Protein AF-0000000080281114 (afdb_homodimer)

Radius of gyration: 19.5 Å; Cα contacts (8 Å, |Δi|>4): 444; chains: 2; bounding box: 48×58×41 Å

Secondary structure (DSSP, 8-state):
-HHHHHHHHHHHHHHHHHHHHHHHHHHHHHHHHHHHHHHHHHTT-SSHHHHHHHHHHIIIIIHHHHHHTSSHHHHHHHHHHHHHHHIIIIIGGG-SSSTT-SHHHHHHHHHHHHHHS---SSSHHIIIIIHHHHHHHHHH-/-HHHHHHHHHHHHHHHHHHHHHHHHHHHHHHHHHHHHHHHHHTT-SSHHHHHHHHHHIIIIIHHHHHHTSSHHHHHHHHHHHHHHHIIIIIGGG-SSSTT-SHHHHHHHHHHHHHHTT--SSSHHIIIIIHHHHHHHHHH-

Structure (mmCIF, N/CA/C/O backbone):
data_AF-0000000080281114-model_v1
#
loop_
_entity.id
_entity.type
_entity.pdbx_description
1 polymer 'DoxX family protein'
#
loop_
_atom_site.group_PDB
_atom_site.id
_atom_site.type_symbol
_atom_site.label_atom_id
_atom_site.label_alt_id
_atom_site.label_comp_id
_atom_site.label_asym_id
_atom_site.label_entity_id
_atom_site.label_seq_id
_atom_site.pdbx_PDB_ins_code
_atom_site.Cartn_x
_atom_site.Cartn_y
_atom_site.Cartn_z
_atom_site.occupancy
_atom_site.B_iso_or_equiv
_atom_site.auth_seq_id
_atom_site.auth_comp_id
_atom_site.auth_asym_id
_atom_site.auth_atom_id
_atom_site.pdbx_PDB_model_num
ATOM 1 N N . MET A 1 1 ? -7.969 12.242 20.734 1 44.5 1 MET A N 1
ATOM 2 C CA . MET A 1 1 ? -8.062 10.797 20.562 1 44.5 1 MET A CA 1
ATOM 3 C C . MET A 1 1 ? -7.953 10.406 19.094 1 44.5 1 MET A C 1
ATOM 5 O O . MET A 1 1 ? -7.16 9.539 18.734 1 44.5 1 MET A O 1
ATOM 9 N N . PHE A 1 2 ? -8.688 11.102 18.203 1 64.38 2 PHE A N 1
ATOM 10 C CA . PHE A 1 2 ? -8.734 10.859 16.766 1 64.38 2 PHE A CA 1
ATOM 11 C C . PHE A 1 2 ? -7.406 11.219 16.109 1 64.38 2 PHE A C 1
ATOM 13 O O . PHE A 1 2 ? -6.93 10.508 15.227 1 64.38 2 PHE A O 1
ATOM 20 N N . ALA A 1 3 ? -6.762 11.984 16.906 1 70.25 3 ALA A N 1
ATOM 21 C CA . ALA A 1 3 ? -5.496 12.438 16.344 1 70.25 3 ALA A CA 1
ATOM 22 C C . ALA A 1 3 ? -4.402 11.398 16.531 1 70.25 3 ALA A C 1
ATOM 24 O O . ALA A 1 3 ? -3.596 11.156 15.633 1 70.25 3 ALA A O 1
ATOM 25 N N . ARG A 1 4 ? -4.492 10.781 17.656 1 87.75 4 ARG A N 1
ATOM 26 C CA . ARG A 1 4 ? -3.502 9.75 17.953 1 87.75 4 ARG A CA 1
ATOM 27 C C . ARG A 1 4 ? -3.648 8.555 17.016 1 87.75 4 ARG A C 1
ATOM 29 O O . ARG A 1 4 ? -2.65 7.973 16.594 1 87.75 4 ARG A O 1
ATOM 36 N N . PHE A 1 5 ? -4.785 8.281 16.641 1 93.62 5 PHE A N 1
ATOM 37 C CA . PHE A 1 5 ? -4.992 7.125 15.773 1 93.62 5 PHE A CA 1
ATOM 38 C C . PHE A 1 5 ? -4.488 7.406 14.359 1 93.62 5 PHE A C 1
ATOM 40 O O . PHE A 1 5 ? -3.992 6.504 13.68 1 93.62 5 PHE A O 1
ATOM 47 N N . LYS A 1 6 ? -4.613 8.664 13.969 1 96.62 6 LYS A N 1
ATOM 48 C CA . LYS A 1 6 ? -4.113 9.047 12.648 1 96.62 6 LYS A CA 1
ATOM 49 C C . LYS A 1 6 ? -2.611 8.789 12.539 1 96.62 6 LYS A C 1
ATOM 51 O O . LYS A 1 6 ? -2.145 8.227 11.539 1 96.62 6 LYS A O 1
ATOM 56 N N . ASP A 1 7 ? -1.93 9.133 13.555 1 97.69 7 ASP A N 1
ATOM 57 C CA . ASP A 1 7 ? -0.48 8.969 13.531 1 97.69 7 ASP A CA 1
ATOM 58 C C . ASP A 1 7 ? -0.091 7.496 13.664 1 97.69 7 ASP A C 1
ATOM 60 O O . ASP A 1 7 ? 0.888 7.051 13.062 1 97.69 7 ASP A O 1
ATOM 64 N N . VAL A 1 8 ? -0.81 6.805 14.453 1 98.56 8 VAL A N 1
ATOM 65 C CA . VAL A 1 8 ? -0.544 5.379 14.617 1 98.56 8 VAL A CA 1
ATOM 66 C C . VAL A 1 8 ? -0.804 4.652 13.297 1 98.56 8 VAL A C 1
ATOM 68 O O . VAL A 1 8 ? -0.035 3.771 12.906 1 98.56 8 VAL A O 1
ATOM 71 N N . ALA A 1 9 ? -1.856 5.016 12.609 1 98.81 9 ALA A N 1
ATOM 72 C CA . ALA A 1 9 ? -2.17 4.406 11.32 1 98.81 9 ALA A CA 1
ATOM 73 C C . ALA A 1 9 ? -1.066 4.68 10.305 1 98.81 9 ALA A C 1
ATOM 75 O O . ALA A 1 9 ? -0.697 3.793 9.523 1 98.81 9 ALA A O 1
ATOM 76 N N . LEU A 1 10 ? -0.569 5.887 10.312 1 98.81 10 LEU A N 1
ATOM 77 C CA . LEU A 1 10 ? 0.534 6.223 9.414 1 98.81 10 LEU A CA 1
ATOM 78 C C . LEU A 1 10 ? 1.772 5.398 9.75 1 98.81 10 LEU A C 1
ATOM 80 O O . LEU A 1 10 ? 2.473 4.93 8.852 1 98.81 10 LEU A O 1
ATOM 84 N N . LEU A 1 11 ? 2.035 5.211 11.023 1 98.88 11 LEU A N 1
ATOM 85 C CA . LEU A 1 11 ? 3.172 4.395 11.438 1 98.88 11 LEU A CA 1
ATOM 86 C C . LEU A 1 11 ? 2.994 2.949 10.992 1 98.88 11 LEU A C 1
ATOM 88 O O . LEU A 1 11 ? 3.93 2.338 10.469 1 98.88 11 LEU A O 1
ATOM 92 N N . LEU A 1 12 ? 1.816 2.432 11.195 1 98.94 12 LEU A N 1
ATOM 93 C CA . LEU A 1 12 ? 1.546 1.066 10.758 1 98.94 12 LEU A CA 1
ATOM 94 C C . LEU A 1 12 ? 1.721 0.932 9.25 1 98.94 12 LEU A C 1
ATOM 96 O O . LEU A 1 12 ? 2.244 -0.076 8.766 1 98.94 12 LEU A O 1
ATOM 100 N N . GLY A 1 13 ? 1.257 1.923 8.523 1 98.94 13 GLY A N 1
ATOM 101 C CA . GLY A 1 13 ? 1.477 1.942 7.082 1 98.94 13 GLY A CA 1
ATOM 102 C C . GLY A 1 13 ? 2.943 1.896 6.703 1 98.94 13 GLY A C 1
ATOM 103 O O . GLY A 1 13 ? 3.346 1.103 5.848 1 98.94 13 GLY A O 1
ATOM 104 N N . ARG A 1 14 ? 3.717 2.736 7.352 1 99 14 ARG A N 1
ATOM 105 C CA . ARG A 1 14 ? 5.145 2.777 7.059 1 99 14 ARG A CA 1
ATOM 106 C C . ARG A 1 14 ? 5.816 1.452 7.406 1 99 14 ARG A C 1
ATOM 108 O O . ARG A 1 14 ? 6.676 0.972 6.664 1 99 14 ARG A O 1
ATOM 115 N N . ILE A 1 15 ? 5.41 0.859 8.492 1 98.94 15 ILE A N 1
ATOM 116 C CA . ILE A 1 15 ? 5.984 -0.424 8.883 1 98.94 15 ILE A CA 1
ATOM 117 C C . ILE A 1 15 ? 5.617 -1.49 7.855 1 98.94 15 ILE A C 1
ATOM 119 O O . ILE A 1 15 ? 6.48 -2.246 7.402 1 98.94 15 ILE A O 1
ATOM 123 N N . GLY A 1 16 ? 4.367 -1.589 7.496 1 98.94 16 GLY A N 1
ATOM 124 C CA . GLY A 1 16 ? 3.945 -2.592 6.531 1 98.94 16 GLY A CA 1
ATOM 125 C C . GLY A 1 16 ? 4.645 -2.463 5.191 1 98.94 16 GLY A C 1
ATOM 126 O O . GLY A 1 16 ? 5.184 -3.441 4.668 1 98.94 16 GLY A O 1
ATOM 127 N N . VAL A 1 17 ? 4.648 -1.254 4.605 1 98.94 17 VAL A N 1
ATOM 128 C CA . VAL A 1 17 ? 5.324 -1.005 3.336 1 98.94 17 VAL A CA 1
ATOM 129 C C . VAL A 1 17 ? 6.82 -1.269 3.486 1 98.94 17 VAL A C 1
ATOM 131 O O . VAL A 1 17 ? 7.43 -1.926 2.639 1 98.94 17 VAL A O 1
ATOM 134 N N . GLY A 1 18 ? 7.395 -0.782 4.574 1 99 18 GLY A N 1
ATOM 135 C CA . GLY A 1 18 ? 8.82 -0.932 4.809 1 99 18 GLY A CA 1
ATOM 136 C C . GLY A 1 18 ? 9.258 -2.379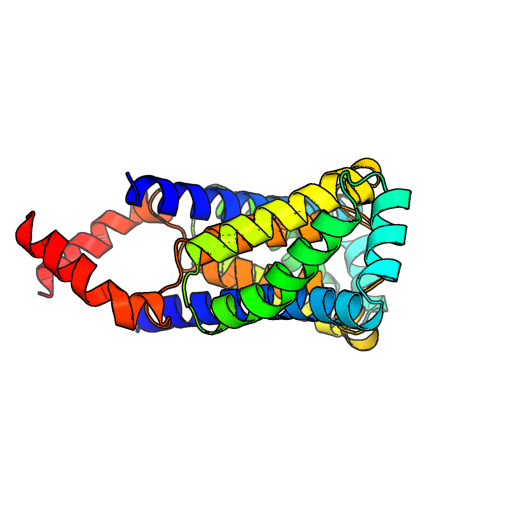 4.941 1 99 18 GLY A C 1
ATOM 137 O O . GLY A 1 18 ? 10.289 -2.775 4.398 1 99 18 GLY A O 1
ATOM 138 N N . VAL A 1 19 ? 8.516 -3.145 5.637 1 98.94 19 VAL A N 1
ATOM 139 C CA . VAL A 1 19 ? 8.875 -4.539 5.875 1 98.94 19 VAL A CA 1
ATOM 140 C C . VAL A 1 19 ? 8.875 -5.305 4.555 1 98.94 19 VAL A C 1
ATOM 142 O O . VAL A 1 19 ? 9.719 -6.18 4.34 1 98.94 19 VAL A O 1
ATOM 145 N N . VAL A 1 20 ? 7.938 -5.016 3.678 1 98.94 20 VAL A N 1
ATOM 146 C CA . VAL A 1 20 ? 7.879 -5.715 2.398 1 98.94 20 VAL A CA 1
ATOM 147 C C . VAL A 1 20 ? 9.094 -5.348 1.552 1 98.94 20 VAL A C 1
ATOM 149 O O . VAL A 1 20 ? 9.758 -6.227 0.994 1 98.94 20 VAL A O 1
ATOM 152 N N . PHE A 1 21 ? 9.406 -4.02 1.456 1 99 21 PHE A N 1
ATOM 153 C CA . PHE A 1 21 ? 10.609 -3.625 0.728 1 99 21 PHE A CA 1
ATOM 154 C C . PHE A 1 21 ? 11.852 -4.254 1.35 1 99 21 PHE A C 1
ATOM 156 O O . PHE A 1 21 ? 12.742 -4.707 0.635 1 99 21 PHE A O 1
ATOM 163 N N . LEU A 1 22 ? 11.898 -4.254 2.686 1 98.94 22 LEU A N 1
ATOM 164 C CA . LEU A 1 22 ? 13.055 -4.82 3.379 1 98.94 22 LEU A CA 1
ATOM 165 C C . LEU A 1 22 ? 13.227 -6.297 3.037 1 98.94 22 LEU A C 1
ATOM 167 O O . LEU A 1 22 ? 14.344 -6.758 2.789 1 98.94 22 LEU A O 1
ATOM 171 N N . ALA A 1 23 ? 12.172 -7.062 3.078 1 98.94 23 ALA A N 1
ATOM 172 C CA . ALA A 1 23 ? 12.219 -8.484 2.73 1 98.94 23 ALA A CA 1
ATOM 173 C C . ALA A 1 23 ? 12.773 -8.68 1.323 1 98.94 23 ALA A C 1
ATOM 175 O O . ALA A 1 23 ? 13.625 -9.555 1.102 1 98.94 23 ALA A O 1
ATOM 176 N N . HIS A 1 24 ? 12.328 -7.902 0.351 1 98.81 24 HIS A N 1
ATOM 177 C CA . HIS A 1 24 ? 12.82 -8.008 -1.021 1 98.81 24 HIS A CA 1
ATOM 178 C C . HIS A 1 24 ? 14.289 -7.625 -1.112 1 98.81 24 HIS A C 1
ATOM 180 O O . HIS A 1 24 ? 15.055 -8.258 -1.844 1 98.81 24 HIS A O 1
ATOM 186 N N . GLY A 1 25 ? 14.602 -6.543 -0.401 1 98.88 25 GLY A N 1
ATOM 187 C CA . GLY A 1 25 ? 16 -6.145 -0.359 1 98.88 25 GLY A CA 1
ATOM 188 C C .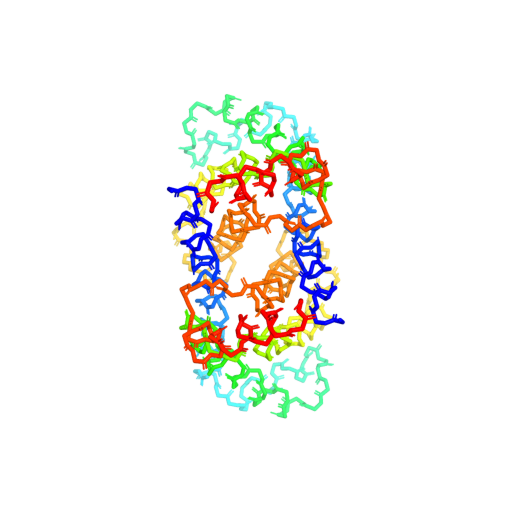 GLY A 1 25 ? 16.906 -7.219 0.202 1 98.88 25 GLY A C 1
ATOM 189 O O . GLY A 1 25 ? 18 -7.449 -0.323 1 98.88 25 GLY A O 1
ATOM 190 N N . LEU A 1 26 ? 16.484 -7.805 1.291 1 98.81 26 LEU A N 1
ATOM 191 C CA . LEU A 1 26 ? 17.297 -8.852 1.913 1 98.81 26 LEU A CA 1
ATOM 192 C C . LEU A 1 26 ? 17.422 -10.062 0.986 1 98.81 26 LEU A C 1
ATOM 194 O O . LEU A 1 26 ? 18.469 -10.711 0.958 1 98.81 26 LEU A O 1
ATOM 198 N N . GLN A 1 27 ? 16.391 -10.43 0.283 1 98.56 27 GLN A N 1
ATOM 199 C CA . GLN A 1 27 ? 16.484 -11.492 -0.718 1 98.56 27 GLN A CA 1
ATOM 200 C C . GLN A 1 27 ? 17.516 -11.156 -1.787 1 98.56 27 GLN A C 1
ATOM 202 O O . GLN A 1 27 ? 18.297 -12.016 -2.199 1 98.56 27 GLN A O 1
ATOM 207 N N . LYS A 1 28 ? 17.5 -9.883 -2.221 1 98.81 28 LYS A N 1
ATOM 208 C CA . LYS A 1 28 ? 18.484 -9.461 -3.219 1 98.81 28 LYS A CA 1
ATOM 209 C C . LYS A 1 28 ? 19.906 -9.461 -2.639 1 98.81 28 LYS A C 1
ATOM 211 O O . LYS A 1 28 ? 20.859 -9.82 -3.328 1 98.81 28 LYS A O 1
ATOM 216 N N . TRP A 1 29 ? 19.938 -9.039 -1.431 1 98.69 29 TRP A N 1
ATOM 217 C CA . TRP A 1 29 ? 21.219 -9.055 -0.739 1 98.69 29 TRP A CA 1
ATOM 218 C C . TRP A 1 29 ? 21.781 -10.477 -0.661 1 98.69 29 TRP A C 1
ATOM 220 O O . TRP A 1 29 ? 22.953 -10.703 -0.918 1 98.69 29 TRP A O 1
ATOM 230 N N . ASP A 1 30 ? 20.969 -11.414 -0.322 1 98.62 30 ASP A N 1
ATOM 231 C CA . ASP A 1 30 ? 21.359 -12.812 -0.228 1 98.62 30 ASP A CA 1
ATOM 232 C C . ASP A 1 30 ? 21.812 -13.344 -1.584 1 98.62 30 ASP A C 1
ATOM 234 O O . ASP A 1 30 ? 22.75 -14.156 -1.66 1 98.62 30 ASP A O 1
ATOM 238 N N . ASN A 1 31 ? 21.172 -12.906 -2.639 1 98.38 31 ASN A N 1
ATOM 239 C CA . ASN A 1 31 ? 21.531 -13.305 -3.992 1 98.38 31 ASN A CA 1
ATOM 240 C C . ASN A 1 31 ? 22.828 -12.641 -4.441 1 98.38 31 ASN A C 1
ATOM 242 O O . ASN A 1 31 ? 23.438 -13.055 -5.43 1 98.38 31 ASN A O 1
ATOM 246 N N . GLY A 1 32 ? 23.172 -11.523 -3.809 1 98.81 32 GLY A N 1
ATOM 247 C CA . GLY A 1 32 ? 24.328 -10.742 -4.191 1 98.81 32 GLY A CA 1
ATOM 248 C C . GLY A 1 32 ? 24.062 -9.773 -5.332 1 98.81 32 GLY A C 1
ATOM 249 O O . GLY A 1 32 ? 23.062 -9.922 -6.047 1 98.81 32 GLY A O 1
ATOM 250 N N . ILE A 1 33 ? 24.969 -8.852 -5.453 1 98.75 33 ILE A N 1
ATOM 251 C CA . ILE A 1 33 ? 24.844 -7.844 -6.504 1 98.75 33 ILE A CA 1
ATOM 252 C C . ILE A 1 33 ? 24.875 -8.523 -7.871 1 98.75 33 ILE A C 1
ATOM 254 O O . ILE A 1 33 ? 24.062 -8.219 -8.75 1 98.75 33 ILE A O 1
ATOM 258 N N . ASP A 1 34 ? 25.734 -9.492 -8.023 1 98.75 34 ASP A N 1
ATOM 259 C CA . ASP A 1 34 ? 25.875 -10.164 -9.312 1 98.75 34 ASP A CA 1
ATOM 260 C C . ASP A 1 34 ? 24.625 -10.969 -9.656 1 98.75 34 ASP A C 1
ATOM 262 O O . ASP A 1 34 ? 24.156 -10.93 -10.797 1 98.75 34 ASP A O 1
ATOM 266 N N . GLY A 1 35 ? 24.172 -11.766 -8.734 1 98.81 35 GLY A N 1
ATOM 267 C CA . GLY A 1 35 ? 22.953 -12.523 -8.969 1 98.81 35 GLY A CA 1
ATOM 268 C C . GLY A 1 35 ? 21.766 -11.641 -9.266 1 98.81 35 GLY A C 1
ATOM 269 O O . GLY A 1 35 ? 20.969 -11.938 -10.164 1 98.81 35 GLY A O 1
ATOM 270 N N . THR A 1 36 ? 21.641 -10.57 -8.516 1 98.81 36 THR A N 1
ATOM 271 C CA . THR A 1 36 ? 20.547 -9.625 -8.742 1 98.81 36 THR A CA 1
ATOM 272 C C . THR A 1 36 ? 20.703 -8.953 -10.109 1 98.81 36 THR A C 1
ATOM 274 O O . THR A 1 36 ? 19.719 -8.812 -10.844 1 98.81 36 THR A O 1
ATOM 277 N N . ALA A 1 37 ? 21.906 -8.586 -10.445 1 98.88 37 ALA A N 1
ATOM 278 C CA . ALA A 1 37 ? 22.172 -7.934 -11.727 1 98.88 37 ALA A CA 1
ATOM 279 C C . ALA A 1 37 ? 21.859 -8.875 -12.891 1 98.88 37 ALA A C 1
ATOM 281 O O . ALA A 1 37 ? 21.344 -8.438 -13.922 1 98.88 37 ALA A O 1
ATOM 282 N N . LYS A 1 38 ? 22.188 -10.062 -12.766 1 98.81 38 LYS A N 1
ATOM 283 C CA . LYS A 1 38 ? 21.891 -11.047 -13.805 1 98.81 38 LYS A CA 1
ATOM 284 C C . LYS A 1 38 ? 20.375 -11.164 -14.023 1 98.81 38 LYS A C 1
ATOM 286 O O . LYS A 1 38 ? 19.922 -11.195 -15.172 1 98.81 38 LYS A O 1
ATOM 291 N N . PHE A 1 39 ? 19.656 -11.281 -12.977 1 98.5 39 PHE A N 1
ATOM 292 C CA . PHE A 1 39 ? 18.203 -11.328 -13.086 1 98.5 39 PHE A CA 1
ATOM 293 C C . PHE A 1 39 ? 17.672 -10.07 -13.758 1 98.5 39 PHE A C 1
ATOM 295 O O . PHE A 1 39 ? 16.812 -10.148 -14.633 1 98.5 39 PHE A O 1
ATOM 302 N N . PHE A 1 40 ? 18.203 -8.852 -13.328 1 98.81 40 PHE A N 1
ATOM 303 C CA . PHE A 1 40 ? 17.766 -7.582 -13.898 1 98.81 40 PHE A CA 1
ATOM 304 C C . PHE A 1 40 ? 18.078 -7.52 -15.391 1 98.81 40 PHE A C 1
ATOM 306 O O . PHE A 1 40 ? 17.281 -7.027 -16.188 1 98.81 40 PHE A O 1
ATOM 313 N N . GLU A 1 41 ? 19.203 -8 -15.719 1 98.69 41 GLU A N 1
ATOM 314 C CA . GLU A 1 41 ? 19.562 -8.07 -17.125 1 98.69 41 GLU A CA 1
ATOM 315 C C . GLU A 1 41 ? 18.578 -8.953 -17.906 1 98.69 41 GLU A C 1
ATOM 317 O O . GLU A 1 41 ? 18.125 -8.578 -18.984 1 98.69 41 GLU A O 1
ATOM 322 N N . GLN A 1 42 ? 18.234 -10.07 -17.391 1 98.62 42 GLN A N 1
ATOM 323 C CA . GLN A 1 42 ? 17.344 -11.039 -18.047 1 98.62 42 GLN A CA 1
ATOM 324 C C . GLN A 1 42 ? 15.938 -10.477 -18.203 1 98.62 42 GLN A C 1
ATOM 326 O O . GLN A 1 42 ? 15.227 -10.828 -19.141 1 98.62 42 GLN A O 1
ATOM 331 N N . THR A 1 43 ? 15.594 -9.617 -17.328 1 97.88 43 THR A N 1
ATOM 332 C CA . THR A 1 43 ? 14.242 -9.078 -17.375 1 97.88 43 THR A CA 1
ATOM 333 C C . THR A 1 43 ? 14.219 -7.734 -18.094 1 97.88 43 THR A C 1
ATOM 335 O O . THR A 1 43 ? 13.18 -7.074 -18.141 1 97.88 43 THR A O 1
ATOM 338 N N . GLY A 1 44 ? 15.391 -7.191 -18.422 1 98 44 GLY A N 1
ATOM 339 C CA . GLY A 1 44 ? 15.422 -6.039 -19.312 1 98 44 GLY A CA 1
ATOM 340 C C . GLY A 1 44 ? 15.641 -4.727 -18.578 1 98 44 GLY A C 1
ATOM 341 O O . GLY A 1 44 ? 15.422 -3.652 -19.141 1 98 44 GLY A O 1
ATOM 342 N N . ILE A 1 45 ? 16.047 -4.785 -17.375 1 98.38 45 ILE A N 1
ATOM 343 C CA . ILE A 1 45 ? 16.375 -3.564 -16.641 1 98.38 45 ILE A CA 1
ATOM 344 C C . ILE A 1 45 ? 17.703 -3.002 -17.125 1 98.38 45 ILE A C 1
ATOM 346 O O . ILE A 1 45 ? 18.719 -3.703 -17.125 1 98.38 45 ILE A O 1
ATOM 350 N N . PRO A 1 46 ? 17.703 -1.798 -17.5 1 98.38 46 PRO A N 1
ATOM 351 C CA . PRO A 1 46 ? 18.969 -1.224 -17.969 1 98.38 46 PRO A CA 1
ATOM 352 C C . PRO A 1 46 ? 19.969 -1.003 -16.828 1 98.38 46 PRO A C 1
ATOM 354 O O . PRO A 1 46 ? 19.578 -0.884 -15.672 1 98.38 46 PRO A O 1
ATOM 357 N N . LEU A 1 47 ? 21.203 -0.992 -17.219 1 98.56 47 LEU A N 1
ATOM 358 C CA . LEU A 1 47 ? 22.281 -0.792 -16.234 1 98.56 47 LEU A CA 1
ATOM 359 C C . LEU A 1 47 ? 22.094 -1.719 -15.039 1 98.56 47 LEU A C 1
ATOM 361 O O . LEU A 1 47 ? 22.016 -1.259 -13.898 1 98.56 47 LEU A O 1
ATOM 365 N N . PRO A 1 48 ? 22.172 -2.986 -15.359 1 98.69 48 PRO A N 1
ATOM 366 C CA . PRO A 1 48 ? 21.672 -3.943 -14.359 1 98.69 48 PRO A CA 1
ATOM 367 C C . PRO A 1 48 ? 22.5 -3.918 -13.07 1 98.69 48 PRO A C 1
ATOM 369 O O . PRO A 1 48 ? 21.938 -4.07 -11.984 1 98.69 48 PRO A O 1
ATOM 372 N N . THR A 1 49 ? 23.75 -3.727 -13.125 1 98.88 49 THR A N 1
ATOM 373 C CA . THR A 1 49 ? 24.562 -3.705 -11.914 1 98.88 49 THR A CA 1
ATOM 374 C C . THR A 1 49 ? 24.25 -2.471 -11.07 1 98.88 49 THR A C 1
ATOM 376 O O . THR A 1 49 ? 24.094 -2.568 -9.859 1 98.88 49 THR A O 1
ATOM 379 N N . LEU A 1 50 ? 24.141 -1.366 -11.695 1 98.88 50 LEU A N 1
ATOM 380 C CA . LEU A 1 50 ? 23.797 -0.138 -10.992 1 98.88 50 LEU A CA 1
ATOM 381 C C . LEU A 1 50 ? 22.391 -0.227 -10.398 1 98.88 50 LEU A C 1
ATOM 383 O O . LEU A 1 50 ? 22.156 0.22 -9.281 1 98.88 50 LEU A O 1
ATOM 387 N N . ALA A 1 51 ? 21.547 -0.792 -11.203 1 98.88 51 ALA A N 1
ATOM 388 C CA . ALA A 1 51 ? 20.188 -0.959 -10.734 1 98.88 51 ALA A CA 1
ATOM 389 C C . ALA A 1 51 ? 20.125 -1.873 -9.508 1 98.88 51 ALA A C 1
ATOM 391 O O . ALA A 1 51 ? 19.359 -1.63 -8.578 1 98.88 51 ALA A O 1
ATOM 392 N N . ALA A 1 52 ? 20.906 -2.916 -9.547 1 98.94 52 ALA A N 1
ATOM 393 C CA . ALA A 1 52 ? 20.953 -3.848 -8.43 1 98.94 52 ALA A CA 1
ATOM 394 C C . ALA A 1 52 ? 21.438 -3.156 -7.16 1 98.94 52 ALA A C 1
ATOM 396 O O . ALA A 1 52 ? 20.859 -3.311 -6.09 1 98.94 52 ALA A O 1
ATOM 397 N N . ILE A 1 53 ? 22.484 -2.385 -7.301 1 98.94 53 ILE A N 1
ATOM 398 C CA . ILE A 1 53 ? 23.047 -1.664 -6.164 1 98.94 53 ILE A CA 1
ATOM 399 C C . ILE A 1 53 ? 22.031 -0.676 -5.617 1 98.94 53 ILE A C 1
ATOM 401 O O . ILE A 1 53 ? 21.797 -0.607 -4.406 1 98.94 53 ILE A O 1
ATOM 405 N N . PHE A 1 54 ? 21.422 -0.011 -6.496 1 98.94 54 PHE A N 1
ATOM 406 C CA . PHE A 1 54 ? 20.422 0.977 -6.121 1 98.94 54 PHE A CA 1
ATOM 407 C C . PHE A 1 54 ? 19.25 0.313 -5.406 1 98.94 54 PHE A C 1
ATOM 409 O O . PHE A 1 54 ? 18.828 0.765 -4.34 1 98.94 54 PHE A O 1
ATOM 416 N N . ALA A 1 55 ? 18.719 -0.742 -6.031 1 98.94 55 ALA A N 1
ATOM 417 C CA . ALA A 1 55 ? 17.547 -1.418 -5.465 1 98.94 55 ALA A CA 1
ATOM 418 C C . ALA A 1 55 ? 17.859 -1.979 -4.082 1 98.94 55 ALA A C 1
ATOM 420 O O . ALA A 1 55 ? 17.078 -1.815 -3.146 1 98.94 55 ALA A O 1
ATOM 421 N N . ILE A 1 56 ? 19 -2.609 -3.965 1 98.94 56 ILE A N 1
ATOM 422 C CA . ILE A 1 56 ? 19.391 -3.197 -2.688 1 98.94 56 ILE A CA 1
ATOM 423 C C . ILE A 1 56 ? 19.516 -2.102 -1.632 1 98.94 56 ILE A C 1
ATOM 425 O O . ILE A 1 56 ? 19 -2.24 -0.518 1 98.94 56 ILE A O 1
ATOM 429 N N . ALA A 1 57 ? 20.125 -0.981 -1.986 1 98.94 57 ALA A N 1
ATOM 430 C CA . ALA A 1 57 ? 20.297 0.132 -1.058 1 98.94 57 ALA A CA 1
ATOM 431 C C . ALA A 1 57 ? 18.938 0.713 -0.639 1 98.94 57 ALA A C 1
ATOM 433 O O . ALA A 1 57 ? 18.688 0.911 0.551 1 98.94 57 ALA A O 1
ATOM 434 N N . VAL A 1 58 ? 18.109 0.967 -1.573 1 99 58 VAL A N 1
ATOM 435 C CA . VAL A 1 58 ? 16.812 1.572 -1.29 1 99 58 VAL A CA 1
ATOM 436 C C . VAL A 1 58 ? 15.969 0.609 -0.463 1 99 58 VAL A C 1
ATOM 438 O O . VAL A 1 58 ? 15.312 1.02 0.496 1 99 58 VAL A O 1
ATOM 441 N N . GLU A 1 59 ? 16.016 -0.644 -0.836 1 99 59 GLU A N 1
ATOM 442 C CA . GLU A 1 59 ? 15.109 -1.608 -0.222 1 99 59 GLU A CA 1
ATOM 443 C C . GLU A 1 59 ? 15.586 -2 1.175 1 99 59 GLU A C 1
ATOM 445 O O . GLU A 1 59 ? 14.781 -2.416 2.014 1 99 59 GLU A O 1
ATOM 450 N N . ILE A 1 60 ? 16.844 -1.865 1.412 1 98.94 60 ILE A N 1
ATOM 451 C CA . ILE A 1 60 ? 17.312 -2.207 2.754 1 98.94 60 ILE A CA 1
ATOM 452 C C . ILE A 1 60 ? 17.453 -0.937 3.588 1 98.94 60 ILE A C 1
ATOM 454 O O . ILE A 1 60 ? 16.703 -0.718 4.535 1 98.94 60 ILE A O 1
ATOM 458 N N . VAL A 1 61 ? 18.312 0.003 3.182 1 98.94 61 VAL A N 1
ATOM 459 C CA . VAL A 1 61 ? 18.562 1.225 3.939 1 98.94 61 VAL A CA 1
ATOM 460 C C . VAL A 1 61 ? 17.312 2.115 3.912 1 98.94 61 VAL A C 1
ATOM 462 O O . VAL A 1 61 ? 16.875 2.617 4.953 1 98.94 61 VAL A O 1
ATOM 465 N N . GLY A 1 62 ? 16.781 2.254 2.738 1 98.94 62 GLY A N 1
ATOM 466 C CA . GLY A 1 62 ? 15.57 3.055 2.617 1 98.94 62 GLY A CA 1
ATOM 467 C C . GLY A 1 62 ? 14.414 2.529 3.453 1 98.94 62 GLY A C 1
ATOM 468 O O . GLY A 1 62 ? 13.695 3.305 4.09 1 98.94 62 GLY A O 1
ATOM 469 N N . ALA A 1 63 ? 14.273 1.203 3.416 1 99 63 ALA A N 1
ATOM 470 C CA . ALA A 1 63 ? 13.172 0.608 4.176 1 99 63 ALA A CA 1
ATOM 471 C C . ALA A 1 63 ? 13.352 0.858 5.672 1 99 63 ALA A C 1
ATOM 473 O O . ALA A 1 63 ? 12.383 1.184 6.371 1 99 63 ALA A O 1
ATOM 474 N N . ILE A 1 64 ? 14.5 0.779 6.203 1 98.94 64 ILE A N 1
ATOM 475 C CA . ILE A 1 64 ? 14.781 1.026 7.613 1 98.94 64 ILE A CA 1
ATOM 476 C C . ILE A 1 64 ? 14.516 2.494 7.941 1 98.94 64 ILE A C 1
ATOM 478 O O . ILE A 1 64 ? 13.836 2.805 8.93 1 98.94 64 ILE A O 1
ATOM 482 N N . LEU A 1 65 ? 15 3.379 7.125 1 98.94 65 LEU A N 1
ATOM 483 C CA . LEU A 1 65 ? 14.766 4.805 7.305 1 98.94 65 LEU A CA 1
ATOM 484 C C . LEU A 1 65 ? 13.273 5.121 7.246 1 98.94 65 LEU A C 1
ATOM 486 O O . LEU A 1 65 ? 12.773 5.941 8.016 1 98.94 65 LEU A O 1
ATOM 490 N N . PHE A 1 66 ? 12.625 4.453 6.34 1 98.94 66 PHE A N 1
ATOM 491 C CA . PHE A 1 66 ? 11.195 4.672 6.133 1 98.94 66 PHE A CA 1
ATOM 492 C C . PHE A 1 66 ? 10.398 4.25 7.363 1 98.94 66 PHE A C 1
ATOM 494 O O . PHE A 1 66 ? 9.477 4.953 7.781 1 98.94 66 PHE A O 1
ATOM 501 N N . ILE A 1 67 ? 10.742 3.127 7.98 1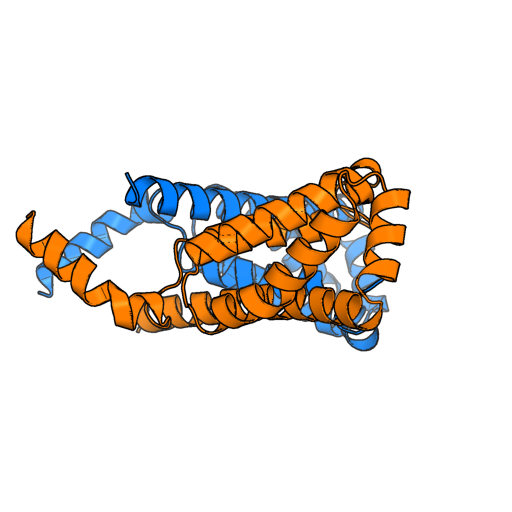 98.94 67 ILE A N 1
ATOM 502 C CA . ILE A 1 67 ? 10.047 2.59 9.148 1 98.94 67 ILE A CA 1
ATOM 503 C C . ILE A 1 67 ? 10.25 3.521 10.344 1 98.94 67 ILE A C 1
ATOM 505 O O . ILE A 1 67 ? 9.289 3.848 11.047 1 98.94 67 ILE A O 1
ATOM 509 N N . VAL A 1 68 ? 11.438 4.051 10.516 1 98.81 68 VAL A N 1
ATOM 510 C CA . VAL A 1 68 ? 11.68 4.918 11.664 1 98.81 68 VAL A CA 1
ATOM 511 C C . VAL A 1 68 ? 11.211 6.336 11.352 1 98.81 68 VAL A C 1
ATOM 513 O O . VAL A 1 68 ? 11.125 7.18 12.242 1 98.81 68 VAL A O 1
ATOM 516 N N . GLY A 1 69 ? 10.914 6.582 10.141 1 98.75 69 GLY A N 1
ATOM 517 C CA . GLY A 1 69 ? 10.367 7.859 9.727 1 98.75 69 GLY A CA 1
ATOM 518 C C . GLY A 1 69 ? 11.422 8.93 9.523 1 98.75 69 GLY A C 1
ATOM 519 O O . GLY A 1 69 ? 11.234 10.086 9.914 1 98.75 69 GLY A O 1
ATOM 520 N N . PHE A 1 70 ? 12.516 8.57 8.891 1 98.69 70 PHE A N 1
ATOM 521 C CA . PHE A 1 70 ? 13.609 9.5 8.617 1 98.69 70 PHE A CA 1
ATOM 522 C C . PHE A 1 70 ? 13.836 9.625 7.113 1 98.69 70 PHE A C 1
ATOM 524 O O . PHE A 1 70 ? 13.984 8.625 6.414 1 98.69 70 PHE A O 1
ATOM 531 N N . LEU A 1 71 ? 13.836 10.961 6.547 1 98.5 71 LEU A N 1
ATOM 532 C CA . LEU A 1 71 ? 14.008 11.25 5.125 1 98.5 71 LEU A CA 1
ATOM 533 C C . LEU A 1 71 ? 12.938 10.539 4.297 1 98.5 71 LEU A C 1
ATOM 535 O O . LEU A 1 71 ? 13.234 10.008 3.221 1 98.5 71 LEU A O 1
ATOM 539 N N . THR A 1 72 ? 11.797 10.516 4.773 1 98.62 72 THR A N 1
ATOM 540 C CA . THR A 1 72 ? 10.758 9.641 4.234 1 98.62 72 THR A CA 1
ATOM 541 C C . THR A 1 72 ? 10.359 10.086 2.83 1 98.62 72 THR A C 1
ATOM 543 O O . THR A 1 72 ? 10.039 9.258 1.977 1 98.62 72 THR A O 1
ATOM 546 N N . PRO A 1 73 ? 10.328 11.398 2.48 1 98.44 73 PRO A N 1
ATOM 547 C CA . PRO A 1 73 ? 9.984 11.75 1.103 1 98.44 73 PRO A CA 1
ATOM 548 C C . PRO A 1 73 ? 10.977 11.203 0.084 1 98.44 73 PRO A C 1
ATOM 550 O O . PRO A 1 73 ? 10.578 10.727 -0.981 1 98.44 73 PRO A O 1
ATOM 553 N N . LEU A 1 74 ? 12.203 11.289 0.463 1 98.81 74 LEU A N 1
ATOM 554 C CA . LEU A 1 74 ? 13.242 10.797 -0.427 1 98.81 74 LEU A CA 1
ATOM 555 C C . LEU A 1 74 ? 13.148 9.281 -0.59 1 98.81 74 LEU A C 1
ATOM 557 O O . LEU A 1 74 ? 13.242 8.766 -1.705 1 98.81 74 LEU A O 1
ATOM 561 N N . VAL A 1 75 ? 12.961 8.625 0.502 1 98.94 75 VAL A N 1
ATOM 562 C CA . VAL A 1 75 ? 12.828 7.172 0.46 1 98.94 75 VAL A CA 1
ATOM 563 C C . VAL A 1 75 ? 11.594 6.789 -0.352 1 98.94 75 VAL A C 1
ATOM 565 O O . VAL A 1 75 ? 11.633 5.852 -1.154 1 98.94 75 VAL A O 1
ATOM 568 N N . GLY A 1 76 ? 10.492 7.508 -0.127 1 98.94 76 GLY A N 1
ATOM 569 C CA . GLY A 1 76 ? 9.289 7.258 -0.912 1 98.94 76 GLY A CA 1
ATOM 570 C C . GLY A 1 76 ? 9.531 7.34 -2.408 1 98.94 76 GLY A C 1
ATOM 571 O O . GLY A 1 76 ? 9.031 6.508 -3.168 1 98.94 76 GLY A O 1
ATOM 572 N N . LEU A 1 77 ? 10.281 8.305 -2.838 1 98.94 77 LEU A N 1
ATOM 573 C CA . LEU A 1 77 ? 10.625 8.43 -4.25 1 98.94 77 LEU A CA 1
ATOM 574 C C . LEU A 1 77 ? 11.477 7.246 -4.711 1 98.94 77 LEU A C 1
ATOM 576 O O . LEU A 1 77 ? 11.297 6.742 -5.82 1 98.94 77 LEU A O 1
ATOM 580 N N . GLY A 1 78 ? 12.391 6.824 -3.877 1 98.94 78 GLY A N 1
ATOM 581 C CA . GLY A 1 78 ? 13.156 5.629 -4.18 1 98.94 78 GLY A CA 1
ATOM 582 C C . GLY A 1 78 ? 12.289 4.398 -4.367 1 98.94 78 GLY A C 1
ATOM 583 O O . GLY A 1 78 ? 12.523 3.602 -5.281 1 98.94 78 GLY A O 1
ATOM 584 N N . PHE A 1 79 ? 11.312 4.227 -3.479 1 99 79 PHE A N 1
ATOM 585 C CA . PHE A 1 79 ? 10.375 3.115 -3.584 1 99 79 PHE A CA 1
ATOM 586 C C . PHE A 1 79 ? 9.633 3.154 -4.914 1 99 79 PHE A C 1
ATOM 588 O O . PHE A 1 79 ? 9.391 2.113 -5.531 1 99 79 PHE A O 1
ATOM 595 N N . VAL A 1 80 ? 9.281 4.352 -5.371 1 98.94 80 VAL A N 1
ATOM 596 C CA . VAL A 1 80 ? 8.602 4.492 -6.656 1 98.94 80 VAL A CA 1
ATOM 597 C C . VAL A 1 80 ? 9.516 4.027 -7.781 1 98.94 80 VAL A C 1
ATOM 599 O O . VAL A 1 80 ? 9.102 3.264 -8.656 1 98.94 80 VAL A O 1
ATOM 602 N N . VAL A 1 81 ? 10.719 4.449 -7.766 1 98.94 81 VAL A N 1
ATOM 603 C CA . VAL A 1 81 ? 11.656 4.117 -8.836 1 98.94 81 VAL A CA 1
ATOM 604 C C . VAL A 1 81 ? 11.836 2.604 -8.914 1 98.94 81 VAL A C 1
ATOM 606 O O . VAL A 1 81 ? 11.742 2.016 -9.992 1 98.94 81 VAL A O 1
ATOM 609 N N . VAL A 1 82 ? 12.07 2 -7.777 1 98.88 82 VAL A N 1
ATOM 610 C CA . VAL A 1 82 ? 12.281 0.557 -7.75 1 98.88 82 VAL A CA 1
ATOM 611 C C . VAL A 1 82 ? 11.016 -0.163 -8.203 1 98.88 82 VAL A C 1
ATOM 613 O O . VAL A 1 82 ? 11.078 -1.113 -8.992 1 98.88 82 VAL A O 1
ATOM 616 N N . SER A 1 83 ? 9.906 0.277 -7.785 1 98.94 83 SER A N 1
ATOM 617 C CA . SER A 1 83 ? 8.641 -0.369 -8.117 1 98.94 83 SER A CA 1
ATOM 618 C C . SER A 1 83 ? 8.312 -0.198 -9.594 1 98.94 83 SER A C 1
ATOM 620 O O . SER A 1 83 ? 7.801 -1.123 -10.234 1 98.94 83 SER A O 1
ATOM 622 N N . VAL A 1 84 ? 8.539 0.985 -10.141 1 98.81 84 VAL A 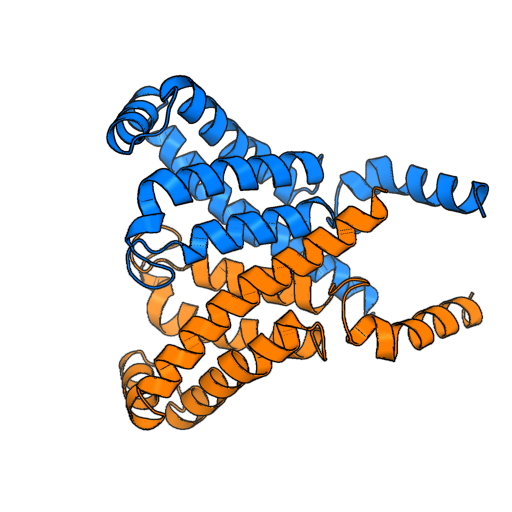N 1
ATOM 623 C CA . VAL A 1 84 ? 8.281 1.235 -11.555 1 98.81 84 VAL A CA 1
ATOM 624 C C . VAL A 1 84 ? 9.211 0.367 -12.406 1 98.81 84 VAL A C 1
ATOM 626 O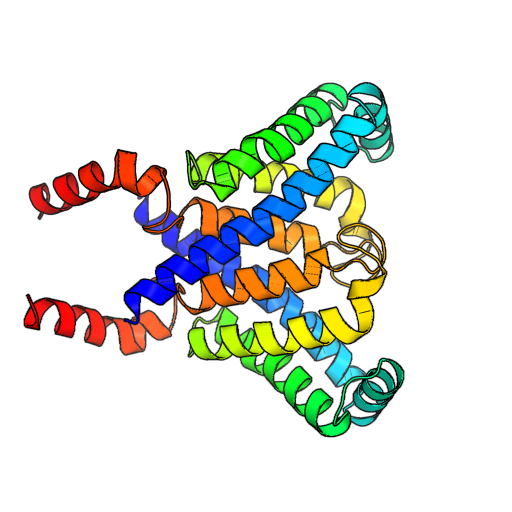 O . VAL A 1 84 ? 8.789 -0.17 -13.43 1 98.81 84 VAL A O 1
ATOM 629 N N . GLY A 1 85 ? 10.453 0.244 -12.016 1 98.69 85 GLY A N 1
ATOM 630 C CA . GLY A 1 85 ? 11.336 -0.689 -12.695 1 98.69 85 GLY A CA 1
ATOM 631 C C . GLY A 1 85 ? 10.797 -2.105 -12.734 1 98.69 85 GLY A C 1
ATOM 632 O O . GLY A 1 85 ? 10.797 -2.744 -13.789 1 98.69 85 GLY A O 1
ATOM 633 N N . ALA A 1 86 ? 10.359 -2.586 -11.617 1 98.44 86 ALA A N 1
ATOM 634 C CA . ALA A 1 86 ? 9.797 -3.932 -11.547 1 98.44 86 ALA A CA 1
ATOM 635 C C . ALA A 1 86 ? 8.523 -4.039 -12.383 1 98.44 86 ALA A C 1
ATOM 637 O O . ALA A 1 86 ? 8.305 -5.043 -13.062 1 98.44 86 ALA A O 1
ATOM 638 N N . LEU A 1 87 ? 7.691 -2.986 -12.281 1 98.75 87 LEU A N 1
ATOM 639 C CA . LEU A 1 87 ? 6.453 -2.953 -13.055 1 98.75 87 LEU A CA 1
ATOM 640 C C . LEU A 1 87 ? 6.734 -3.113 -14.539 1 98.75 87 LEU A C 1
ATOM 642 O O . LEU A 1 87 ? 6.141 -3.973 -15.203 1 98.75 87 LEU A O 1
ATOM 646 N N . LEU A 1 88 ? 7.652 -2.387 -15.047 1 98.5 88 LEU A N 1
ATOM 647 C CA . LEU A 1 88 ? 7.891 -2.316 -16.484 1 98.5 88 LEU A CA 1
ATOM 648 C C . LEU A 1 88 ? 8.656 -3.543 -16.969 1 98.5 88 LEU A C 1
ATOM 650 O O . LEU A 1 88 ? 8.484 -3.977 -18.109 1 98.5 88 LEU A O 1
ATOM 654 N N . SER A 1 89 ? 9.391 -4.145 -16.141 1 98.31 89 SER A N 1
ATOM 655 C CA . SER A 1 89 ? 10.289 -5.195 -16.594 1 98.31 89 SER A CA 1
ATOM 656 C C . SER A 1 89 ? 9.719 -6.582 -16.312 1 98.31 89 SER A C 1
ATOM 658 O O . SER A 1 89 ? 10.031 -7.543 -17.016 1 98.31 89 SER A O 1
ATOM 660 N N . VAL A 1 90 ? 8.898 -6.668 -15.281 1 97.44 90 VAL A N 1
ATOM 661 C CA . VAL A 1 90 ? 8.555 -8.008 -14.82 1 97.44 90 VAL A CA 1
ATOM 662 C C . VAL A 1 90 ? 7.035 -8.172 -14.828 1 97.44 90 VAL A C 1
ATOM 664 O O . VAL A 1 90 ? 6.523 -9.25 -15.148 1 97.44 90 VAL A O 1
ATOM 667 N N . HIS A 1 91 ? 6.266 -7.137 -14.547 1 98 91 HIS A N 1
ATOM 668 C CA . HIS A 1 91 ? 4.902 -7.406 -14.102 1 98 91 HIS A CA 1
ATOM 669 C C . HIS A 1 91 ? 3.877 -6.898 -15.102 1 98 91 HIS A C 1
ATOM 671 O O . HIS A 1 91 ? 2.746 -7.387 -15.148 1 98 91 HIS A O 1
ATOM 677 N N . LEU A 1 92 ? 4.219 -6.016 -15.93 1 97.75 92 LEU A N 1
ATOM 678 C CA . LEU A 1 92 ? 3.254 -5.266 -16.734 1 97.75 92 LEU A CA 1
ATOM 679 C C . LEU A 1 92 ? 2.461 -6.199 -17.641 1 97.75 92 LEU A C 1
ATOM 681 O O . LEU A 1 92 ? 1.235 -6.094 -17.734 1 97.75 92 LEU A O 1
ATOM 685 N N . ASP A 1 93 ? 3.088 -7.18 -18.203 1 97.56 93 ASP A N 1
ATOM 686 C CA . ASP A 1 93 ? 2.459 -8.047 -19.203 1 97.56 93 ASP A CA 1
ATOM 687 C C . ASP A 1 93 ? 1.516 -9.047 -18.531 1 97.56 93 ASP A C 1
ATOM 689 O O . ASP A 1 93 ? 0.72 -9.703 -19.203 1 97.56 93 ASP A O 1
ATOM 693 N N . ASN A 1 94 ? 1.588 -9.133 -17.25 1 97.56 94 ASN A N 1
ATOM 694 C CA . ASN A 1 94 ? 0.807 -10.141 -16.531 1 97.56 94 ASN A CA 1
ATOM 695 C C . ASN A 1 94 ? -0.533 -9.578 -16.062 1 97.56 94 ASN A C 1
ATOM 697 O O . ASN A 1 94 ? -1.314 -10.281 -15.422 1 97.56 94 ASN A O 1
ATOM 701 N N . GLY A 1 95 ? -0.746 -8.242 -16.297 1 97.81 95 GLY A N 1
ATOM 702 C CA . GLY A 1 95 ? -2.002 -7.652 -15.875 1 97.81 95 GLY A CA 1
ATOM 703 C C . GLY A 1 95 ? -1.972 -7.168 -14.43 1 97.81 95 GLY A C 1
ATOM 704 O O . GLY A 1 95 ? -0.948 -7.281 -13.758 1 97.81 95 GLY A O 1
ATOM 705 N N . LEU A 1 96 ? -3.037 -6.672 -13.953 1 98.56 96 LEU A N 1
ATOM 706 C CA . LEU A 1 96 ? -3.102 -6.051 -12.633 1 98.56 96 LEU A CA 1
ATOM 707 C C . LEU A 1 96 ? -3.123 -7.105 -11.539 1 98.56 96 LEU A C 1
ATOM 709 O O . LEU A 1 96 ? -2.246 -7.129 -10.672 1 98.56 96 LEU A O 1
ATOM 713 N N . THR A 1 97 ? -4.113 -8.023 -11.633 1 97.38 97 THR A N 1
ATOM 714 C CA . THR A 1 97 ? -4.285 -9.016 -10.578 1 97.38 97 THR A CA 1
ATOM 715 C C . THR A 1 97 ? -3.793 -10.383 -11.039 1 97.38 97 THR A C 1
ATOM 717 O O . THR A 1 97 ? -3.6 -10.609 -12.234 1 97.38 97 THR A O 1
ATOM 720 N N . GLY A 1 98 ? -3.568 -11.266 -9.977 1 92.38 98 GLY A N 1
ATOM 721 C CA . GLY A 1 98 ? -3.188 -12.633 -10.289 1 92.38 98 GLY A CA 1
ATOM 722 C C . GLY A 1 98 ? -1.691 -12.875 -10.203 1 92.38 98 GLY A C 1
ATOM 723 O O . GLY A 1 98 ? -0.944 -12 -9.758 1 92.38 98 GLY A O 1
ATOM 724 N N . GLN A 1 99 ? -1.258 -14.031 -10.641 1 91.81 99 GLN A N 1
ATOM 725 C CA . GLN A 1 99 ? 0.141 -14.43 -10.523 1 91.81 99 GLN A CA 1
ATOM 726 C C . GLN A 1 99 ? 1.04 -13.539 -11.383 1 91.81 99 GLN A C 1
ATOM 728 O O . GLN A 1 99 ? 0.841 -13.438 -12.594 1 91.81 99 GLN A O 1
ATOM 733 N N . GLY A 1 100 ? 1.962 -12.914 -10.688 1 94.81 100 GLY A N 1
ATOM 734 C CA . GLY A 1 100 ? 2.922 -12.094 -11.398 1 94.81 100 GLY A CA 1
ATOM 735 C C . GLY A 1 100 ? 2.385 -10.719 -11.742 1 94.81 100 GLY A C 1
ATOM 736 O O . GLY A 1 100 ? 3.086 -9.906 -12.359 1 94.81 100 GLY A O 1
ATOM 737 N N . GLY A 1 101 ? 1.119 -10.398 -11.422 1 97.62 101 GLY A N 1
ATOM 738 C CA . GLY A 1 101 ? 0.517 -9.109 -11.734 1 97.62 101 GLY A CA 1
ATOM 739 C C . GLY A 1 101 ? 1.221 -7.949 -11.062 1 97.62 101 GLY A C 1
ATOM 740 O O . GLY A 1 101 ? 2.178 -8.148 -10.305 1 97.62 101 GLY A O 1
ATOM 741 N N . TYR A 1 102 ? 0.7 -6.734 -11.375 1 98.56 102 TYR A N 1
ATOM 742 C CA . TYR A 1 102 ? 1.465 -5.586 -10.898 1 98.56 102 TYR A CA 1
ATOM 743 C C . TYR A 1 102 ? 0.759 -4.906 -9.734 1 98.56 102 TYR A C 1
ATOM 745 O O . TYR A 1 102 ? 1.107 -3.785 -9.359 1 98.56 102 TYR A O 1
ATOM 753 N N . GLU A 1 103 ? -0.187 -5.504 -9.094 1 98.62 103 GLU A N 1
ATOM 754 C CA . GLU A 1 103 ? -0.913 -4.891 -7.984 1 98.62 103 GLU A CA 1
ATOM 755 C C . GLU A 1 103 ? 0.024 -4.562 -6.824 1 98.62 103 GLU A C 1
ATOM 757 O O . GLU A 1 103 ? -0.056 -3.479 -6.242 1 98.62 103 GLU A O 1
ATOM 762 N N . LEU A 1 104 ? 0.943 -5.512 -6.508 1 98.69 104 LEU A N 1
ATOM 763 C CA . LEU A 1 104 ? 1.806 -5.285 -5.355 1 98.69 104 LEU A CA 1
ATOM 764 C C . LEU A 1 104 ? 2.734 -4.098 -5.598 1 98.69 104 LEU A C 1
ATOM 766 O O . LEU A 1 104 ? 2.809 -3.184 -4.77 1 98.69 104 LEU A O 1
ATOM 770 N N . VAL A 1 105 ? 3.418 -4.105 -6.742 1 98.81 105 VAL A N 1
ATOM 771 C CA . VAL A 1 105 ? 4.398 -3.049 -6.973 1 98.81 105 VAL A CA 1
ATOM 772 C C . VAL A 1 105 ? 3.684 -1.712 -7.16 1 98.81 105 VAL A C 1
ATOM 774 O O . VAL A 1 105 ? 4.211 -0.662 -6.785 1 98.81 105 VAL A O 1
ATOM 777 N N . LEU A 1 106 ? 2.465 -1.737 -7.668 1 98.94 106 LEU A N 1
ATOM 778 C CA . LEU A 1 106 ? 1.653 -0.528 -7.758 1 98.94 106 LEU A CA 1
ATOM 779 C C . LEU A 1 106 ? 1.373 0.043 -6.371 1 98.94 106 LEU A C 1
ATOM 781 O O . LEU A 1 106 ? 1.643 1.219 -6.117 1 98.94 106 LEU A O 1
ATOM 785 N N . VAL A 1 107 ? 0.865 -0.767 -5.5 1 98.94 107 VAL A N 1
ATOM 786 C CA . VAL A 1 107 ? 0.46 -0.284 -4.184 1 98.94 107 VAL A CA 1
ATOM 787 C C . VAL A 1 107 ? 1.694 0.126 -3.385 1 98.94 107 VAL A C 1
ATOM 789 O O . VAL A 1 107 ? 1.667 1.122 -2.658 1 98.94 107 VAL A O 1
ATOM 792 N N . LEU A 1 108 ? 2.76 -0.652 -3.521 1 98.94 108 LEU A N 1
ATOM 793 C CA . LEU A 1 108 ? 3.988 -0.293 -2.822 1 98.94 108 LEU A CA 1
ATOM 794 C C . LEU A 1 108 ? 4.488 1.076 -3.27 1 98.94 108 LEU A C 1
ATOM 796 O O . LEU A 1 108 ? 4.926 1.883 -2.445 1 98.94 108 LEU A O 1
ATOM 800 N N . ALA A 1 109 ? 4.426 1.346 -4.551 1 98.94 109 ALA A N 1
ATOM 801 C CA . ALA A 1 109 ? 4.891 2.623 -5.09 1 98.94 109 ALA A CA 1
ATOM 802 C C . ALA A 1 109 ? 4.047 3.779 -4.559 1 98.94 109 ALA A C 1
ATOM 804 O O . ALA A 1 109 ? 4.578 4.73 -3.979 1 98.94 109 ALA A O 1
ATOM 805 N N . VAL A 1 110 ? 2.766 3.643 -4.676 1 98.94 110 VAL A N 1
ATOM 806 C CA . VAL A 1 110 ? 1.925 4.805 -4.402 1 98.94 110 VAL A CA 1
ATOM 807 C C . VAL A 1 110 ? 1.716 4.949 -2.896 1 98.94 110 VAL A C 1
ATOM 809 O O . VAL A 1 110 ? 1.601 6.066 -2.385 1 98.94 110 VAL A O 1
ATOM 812 N N . ALA A 1 111 ? 1.62 3.83 -2.164 1 98.94 111 ALA A N 1
ATOM 813 C CA . ALA A 1 111 ? 1.567 3.928 -0.708 1 98.94 111 ALA A CA 1
ATOM 814 C C . ALA A 1 111 ? 2.891 4.438 -0.145 1 98.94 111 ALA A C 1
ATOM 816 O O . ALA A 1 111 ? 2.904 5.258 0.778 1 98.94 111 ALA A O 1
ATOM 817 N N . GLY A 1 112 ? 4.012 3.922 -0.663 1 98.94 112 GLY A N 1
ATOM 818 C CA . GLY A 1 112 ? 5.305 4.449 -0.253 1 98.94 112 GLY A CA 1
ATOM 819 C C . GLY A 1 112 ? 5.43 5.945 -0.468 1 98.94 112 GLY A C 1
ATOM 820 O O . GLY A 1 112 ? 5.938 6.664 0.399 1 98.94 112 GLY A O 1
ATOM 821 N N . LEU A 1 113 ? 4.98 6.371 -1.593 1 98.94 113 LEU A N 1
ATOM 822 C CA . LEU A 1 113 ? 5.016 7.789 -1.923 1 98.94 113 LEU A CA 1
ATOM 823 C C . LEU A 1 113 ? 4.121 8.594 -0.983 1 98.94 113 LEU A C 1
ATOM 825 O O . LEU A 1 113 ? 4.535 9.617 -0.449 1 98.94 113 LEU A O 1
ATOM 829 N N . ALA A 1 114 ? 2.895 8.141 -0.812 1 98.94 114 ALA A N 1
ATOM 830 C CA . ALA A 1 114 ? 1.917 8.828 0.033 1 98.94 114 ALA A CA 1
ATOM 831 C C . ALA A 1 114 ? 2.414 8.93 1.472 1 98.94 114 ALA A C 1
ATOM 833 O O . ALA A 1 114 ? 2.391 10.008 2.066 1 98.94 114 ALA A O 1
ATOM 834 N N . LEU A 1 115 ? 2.895 7.852 1.996 1 98.88 115 LEU A N 1
ATOM 835 C CA . LEU A 1 115 ? 3.363 7.812 3.377 1 98.88 115 LEU A CA 1
ATOM 836 C C . LEU A 1 115 ? 4.684 8.562 3.523 1 98.88 115 LEU A C 1
ATOM 838 O O . LEU A 1 115 ? 4.949 9.164 4.566 1 98.88 115 LEU A O 1
ATOM 842 N N . GLY A 1 116 ? 5.465 8.461 2.506 1 98.75 116 GLY A N 1
ATOM 843 C CA . GLY A 1 116 ? 6.734 9.172 2.531 1 98.75 116 GLY A CA 1
ATOM 844 C C . GLY A 1 116 ? 6.57 10.672 2.699 1 98.75 116 GLY A C 1
ATOM 845 O O . GLY A 1 116 ? 7.293 11.297 3.48 1 98.75 116 GLY A O 1
ATOM 846 N N . PHE A 1 117 ? 5.617 11.219 2.045 1 98.31 117 PHE A N 1
ATOM 847 C CA . PHE A 1 117 ? 5.406 12.656 2.094 1 98.31 117 PHE A CA 1
ATOM 848 C C . PHE A 1 117 ? 4.453 13.031 3.223 1 98.31 117 PHE A C 1
ATOM 850 O O . PHE A 1 117 ? 4.176 14.211 3.445 1 98.31 117 PHE A O 1
ATOM 857 N N . ASN A 1 118 ? 3.904 12.039 3.859 1 98.06 118 ASN A N 1
ATOM 858 C CA . ASN A 1 118 ? 2.965 12.195 4.965 1 98.06 118 ASN A CA 1
ATOM 859 C C . ASN A 1 118 ? 3.291 11.25 6.117 1 98.06 118 ASN A C 1
ATOM 861 O O . ASN A 1 118 ? 2.434 10.477 6.559 1 98.06 118 ASN A O 1
ATOM 865 N N . ALA A 1 119 ? 4.449 11.438 6.652 1 97.81 119 ALA A N 1
ATOM 866 C CA . ALA A 1 119 ? 5.023 10.445 7.555 1 97.81 119 ALA A CA 1
ATOM 867 C C . ALA A 1 119 ? 4.367 10.516 8.93 1 97.81 119 ALA A C 1
ATOM 869 O O . ALA A 1 119 ? 4.434 9.555 9.711 1 97.81 119 ALA A O 1
ATOM 870 N N . GLY A 1 120 ? 3.789 11.594 9.289 1 96 120 GLY A N 1
ATOM 871 C CA . GLY A 1 120 ? 3.08 11.727 10.555 1 96 120 GLY A CA 1
ATOM 872 C C . GLY A 1 120 ? 3.973 12.18 11.695 1 96 120 GLY A C 1
ATOM 873 O O . GLY A 1 120 ? 5.176 12.375 11.508 1 96 120 GLY A O 1
ATOM 874 N N . LYS A 1 121 ? 3.396 12.312 12.875 1 96.12 121 LYS A N 1
ATOM 875 C CA . LYS A 1 121 ? 4.102 12.836 14.047 1 96.12 121 LYS A CA 1
ATOM 876 C C . LYS A 1 121 ? 5.008 11.773 14.664 1 96.12 121 LYS A C 1
ATOM 878 O O . LYS A 1 121 ? 5.977 12.102 15.352 1 96.12 121 LYS A O 1
ATOM 883 N N . LEU A 1 122 ? 4.633 10.562 14.438 1 97.5 122 LEU A N 1
ATOM 884 C CA . LEU A 1 122 ? 5.473 9.469 14.922 1 97.5 122 LEU A CA 1
ATOM 885 C C . LEU A 1 122 ? 6.566 9.141 13.914 1 97.5 122 LEU A C 1
ATOM 887 O O . LEU A 1 122 ? 6.633 8.016 13.406 1 97.5 122 LEU A O 1
ATOM 891 N N . SER A 1 123 ? 7.391 10.102 13.633 1 98.12 123 SER A N 1
ATOM 892 C CA . SER A 1 123 ? 8.477 10 12.664 1 98.12 123 SER A CA 1
ATOM 893 C C . SER A 1 123 ? 9.672 10.852 13.078 1 98.12 123 SER A C 1
ATOM 895 O O . SER A 1 123 ? 9.5 11.906 13.695 1 98.12 123 SER A O 1
ATOM 897 N N . LEU A 1 124 ? 10.828 10.43 12.805 1 98.19 124 LEU A N 1
ATOM 898 C CA . LEU A 1 124 ? 12.023 11.227 13.086 1 98.19 124 LEU A CA 1
ATOM 899 C C . LEU A 1 124 ? 12.023 12.516 12.281 1 98.19 124 LEU A C 1
ATOM 901 O O . LEU A 1 124 ? 12.539 13.539 12.734 1 98.19 124 LEU A O 1
ATOM 905 N N . ASP A 1 125 ? 11.445 12.445 11.109 1 96.75 125 ASP A N 1
ATOM 906 C CA . ASP A 1 125 ? 11.297 13.664 10.328 1 96.75 125 ASP A CA 1
ATOM 907 C C . ASP A 1 125 ? 10.539 14.734 11.109 1 96.75 125 ASP A C 1
ATOM 909 O O . ASP A 1 125 ? 10.906 15.914 11.078 1 96.75 125 ASP A O 1
ATOM 913 N N . HIS A 1 126 ? 9.453 14.328 11.758 1 95.06 126 HIS A N 1
ATOM 914 C CA . HIS A 1 126 ? 8.656 15.273 12.531 1 95.06 126 HIS A CA 1
ATOM 915 C C . HIS A 1 126 ? 9.445 15.82 13.711 1 95.06 126 HIS A C 1
ATOM 917 O O . HIS A 1 126 ? 9.383 17.016 14.008 1 95.06 126 HIS A O 1
ATOM 923 N N . VAL A 1 127 ? 10.141 14.906 14.367 1 93.62 127 VAL A N 1
ATOM 924 C CA . VAL A 1 127 ? 10.891 15.281 15.562 1 93.62 127 VAL A CA 1
ATOM 925 C C . VAL A 1 127 ? 12.031 16.219 15.188 1 93.62 127 VAL A C 1
ATOM 927 O O . VAL A 1 127 ? 12.289 17.219 15.875 1 93.62 127 VAL A O 1
ATOM 930 N N . LEU A 1 128 ? 12.609 15.945 14.164 1 93.56 128 LEU A N 1
ATOM 931 C CA . LEU A 1 128 ? 13.836 16.656 13.812 1 93.56 128 LEU A CA 1
ATOM 932 C C . LEU A 1 128 ? 13.516 17.922 13.023 1 93.56 128 LEU A C 1
ATOM 934 O O . LEU A 1 128 ? 14.211 18.938 13.164 1 93.56 128 LEU A O 1
ATOM 938 N N . PHE A 1 129 ? 12.477 17.812 12.242 1 87.88 129 PHE A N 1
ATOM 939 C CA . PHE A 1 129 ? 12.258 18.906 11.32 1 87.88 129 PHE A CA 1
ATOM 940 C C . PHE A 1 129 ? 10.898 19.562 11.57 1 87.88 129 PHE A C 1
ATOM 942 O O . PHE A 1 129 ? 10.586 20.594 10.977 1 87.88 129 PHE A O 1
ATOM 949 N N . GLY A 1 130 ? 10.008 18.812 12.227 1 74.25 130 GLY A N 1
ATOM 950 C CA . GLY A 1 130 ? 8.633 19.266 12.414 1 74.25 130 GLY A CA 1
ATOM 951 C C . GLY A 1 130 ? 8.531 20.594 13.141 1 74.25 130 GLY A C 1
ATOM 952 O O . GLY A 1 130 ? 7.715 21.438 12.773 1 74.25 130 GLY A O 1
ATOM 953 N N . ARG A 1 131 ? 9.281 20.688 14.133 1 65.38 131 ARG A N 1
ATOM 954 C CA . ARG A 1 131 ? 9.258 21.922 14.922 1 65.38 131 ARG A CA 1
ATOM 955 C C . ARG A 1 131 ? 9.648 23.125 14.062 1 65.38 131 ARG A C 1
ATOM 957 O O . ARG A 1 131 ? 9.047 24.203 14.18 1 65.38 131 ARG A O 1
ATOM 964 N N . LYS A 1 132 ? 10.477 22.922 13.203 1 64.81 132 LYS A N 1
ATOM 965 C CA . LYS A 1 132 ? 10.914 24.031 12.367 1 64.81 132 LYS A CA 1
ATOM 966 C C . LYS A 1 132 ? 9.828 24.438 11.383 1 64.81 132 LYS A C 1
ATOM 968 O O . LYS A 1 132 ? 9.633 25.641 11.133 1 64.81 132 LYS A O 1
ATOM 973 N N . ARG A 1 133 ? 9.078 23.484 10.977 1 62.41 133 ARG A N 1
ATOM 974 C CA . ARG A 1 133 ? 8.008 23.766 10.023 1 62.41 133 ARG A CA 1
ATOM 975 C C . ARG A 1 133 ? 6.844 24.469 10.695 1 62.41 133 ARG A C 1
ATOM 977 O O . ARG A 1 133 ? 6.277 25.422 10.141 1 62.41 133 ARG A O 1
ATOM 984 N N . GLU A 1 134 ? 6.512 23.953 11.836 1 61.53 134 GLU A N 1
ATOM 985 C CA . GLU A 1 134 ? 5.453 24.609 12.602 1 61.53 134 GLU A CA 1
ATOM 986 C C . GLU A 1 134 ? 5.832 26.031 12.961 1 61.53 134 GLU A C 1
ATOM 988 O O . GLU A 1 134 ? 4.992 26.938 12.906 1 61.53 134 GLU A O 1
ATOM 993 N N . ALA A 1 135 ? 7.113 26.234 13.344 1 62.53 135 ALA A N 1
ATOM 994 C CA . ALA A 1 135 ? 7.594 27.578 13.688 1 62.53 135 ALA A CA 1
ATOM 995 C C . ALA A 1 135 ? 7.551 28.5 12.484 1 62.53 135 ALA A C 1
ATOM 997 O O . ALA A 1 135 ? 7.156 29.672 12.594 1 62.53 135 ALA A O 1
ATOM 998 N N . LYS A 1 136 ? 7.867 28.062 11.406 1 63.06 136 LYS A N 1
ATOM 999 C CA . LYS A 1 136 ? 7.871 28.859 10.18 1 63.06 136 LYS A CA 1
ATOM 1000 C C . LYS A 1 136 ? 6.449 29.203 9.742 1 63.06 136 LYS A C 1
ATOM 1002 O O . LYS A 1 136 ? 6.184 30.312 9.289 1 63.06 136 LYS A O 1
ATOM 1007 N N . GLN A 1 137 ? 5.48 28.297 9.93 1 59.72 137 GLN A N 1
ATOM 1008 C CA . GLN A 1 137 ? 4.082 28.547 9.594 1 59.72 137 GLN A CA 1
ATOM 1009 C C . GLN A 1 137 ? 3.48 29.609 10.5 1 59.72 137 GLN A C 1
ATOM 1011 O O . GLN A 1 137 ? 2.693 30.453 10.047 1 59.72 137 GLN A O 1
ATOM 1016 N N . LEU A 1 138 ? 3.908 29.609 11.758 1 63.72 138 LEU A N 1
ATOM 1017 C CA . LEU A 1 138 ? 3.459 30.609 12.727 1 63.72 138 LEU A CA 1
ATOM 1018 C C . LEU A 1 138 ? 4.055 31.969 12.414 1 63.72 138 LEU A C 1
ATOM 1020 O O . LEU A 1 138 ? 3.393 33 12.594 1 63.72 138 LEU A O 1
ATOM 1024 N N . GLN A 1 139 ? 5.176 31.984 11.891 1 67.38 139 GLN A N 1
ATOM 1025 C CA . GLN A 1 139 ? 5.824 33.25 11.539 1 67.38 139 GLN A CA 1
ATOM 1026 C C . GLN A 1 139 ? 5.254 33.812 10.242 1 67.38 139 GLN A C 1
ATOM 1028 O O . GLN A 1 139 ? 5.172 35.031 10.078 1 67.38 139 GLN A O 1
ATOM 1033 N N . ASP A 1 140 ? 4.887 32.938 9.398 1 60.97 140 ASP A N 1
ATOM 1034 C CA . ASP A 1 140 ? 4.387 33.375 8.102 1 60.97 140 ASP A CA 1
ATOM 1035 C C . ASP A 1 140 ? 2.908 33.75 8.188 1 60.97 140 ASP A C 1
ATOM 1037 O O . ASP A 1 140 ? 2.359 34.344 7.254 1 60.97 140 ASP A O 1
ATOM 1041 N N . ALA A 1 141 ? 2.15 33.406 9.219 1 58.88 141 ALA A N 1
ATOM 1042 C CA . ALA A 1 141 ? 0.769 33.812 9.469 1 58.88 141 ALA A CA 1
ATOM 1043 C C . ALA A 1 141 ? 0.714 35.156 10.195 1 58.88 141 ALA A C 1
ATOM 1045 O O . ALA A 1 141 ? 1.629 35.5 10.945 1 58.88 141 ALA A O 1
ATOM 1046 N N . MET B 1 1 ? 3.9 24.906 -2.053 1 43.94 1 MET B N 1
ATOM 1047 C CA . MET B 1 1 ? 4.258 23.938 -3.092 1 43.94 1 MET B CA 1
ATOM 1048 C C . MET B 1 1 ? 4.359 22.531 -2.518 1 43.94 1 MET B C 1
ATOM 1050 O O . MET B 1 1 ? 3.771 21.594 -3.059 1 43.94 1 MET B O 1
ATOM 1054 N N . PHE B 1 2 ? 5.035 22.375 -1.36 1 64.31 2 PHE B N 1
ATOM 1055 C CA . PHE B 1 2 ? 5.258 21.109 -0.663 1 64.31 2 PHE B CA 1
ATOM 1056 C C . PHE B 1 2 ? 3.947 20.562 -0.104 1 64.31 2 PHE B C 1
ATOM 1058 O O . PHE B 1 2 ? 3.693 19.359 -0.167 1 64.31 2 PHE B O 1
ATOM 1065 N N . ALA B 1 3 ? 3.109 21.516 -0.056 1 69.88 3 ALA B N 1
ATOM 1066 C CA . ALA B 1 3 ? 1.839 21.094 0.537 1 69.88 3 ALA B CA 1
ATOM 1067 C C . ALA B 1 3 ? 0.94 20.438 -0.499 1 69.88 3 ALA B C 1
ATOM 1069 O O . ALA B 1 3 ? 0.282 19.438 -0.204 1 69.88 3 ALA B O 1
ATOM 1070 N N . ARG B 1 4 ? 1.04 20.984 -1.647 1 88 4 ARG B N 1
ATOM 1071 C CA . ARG B 1 4 ? 0.229 20.438 -2.729 1 88 4 ARG B CA 1
ATOM 1072 C C . ARG B 1 4 ? 0.675 19.016 -3.086 1 88 4 ARG B C 1
ATOM 1074 O O . ARG B 1 4 ? -0.155 18.156 -3.373 1 88 4 ARG B O 1
ATOM 1081 N N . PHE B 1 5 ? 1.87 18.75 -2.963 1 93.75 5 PHE B N 1
ATOM 1082 C CA . PHE B 1 5 ? 2.365 17.438 -3.326 1 93.75 5 PHE B CA 1
ATOM 1083 C C . PHE B 1 5 ? 1.951 16.391 -2.291 1 93.75 5 PHE B C 1
ATOM 1085 O O . PHE B 1 5 ? 1.691 15.242 -2.631 1 93.75 5 PHE B O 1
ATOM 1092 N N . LYS B 1 6 ? 1.878 16.844 -1.049 1 96.69 6 LYS B N 1
ATOM 1093 C CA . LYS B 1 6 ? 1.437 15.945 0.01 1 96.69 6 LYS B CA 1
ATOM 1094 C C . LYS B 1 6 ? 0.024 15.43 -0.257 1 96.69 6 LYS B C 1
ATOM 1096 O O . LYS B 1 6 ? -0.242 14.234 -0.132 1 96.69 6 LYS B O 1
ATOM 1101 N N . ASP B 1 7 ? -0.797 16.312 -0.666 1 97.69 7 ASP B N 1
ATOM 1102 C CA . ASP B 1 7 ? -2.184 15.93 -0.912 1 97.69 7 ASP B CA 1
ATOM 1103 C C . AS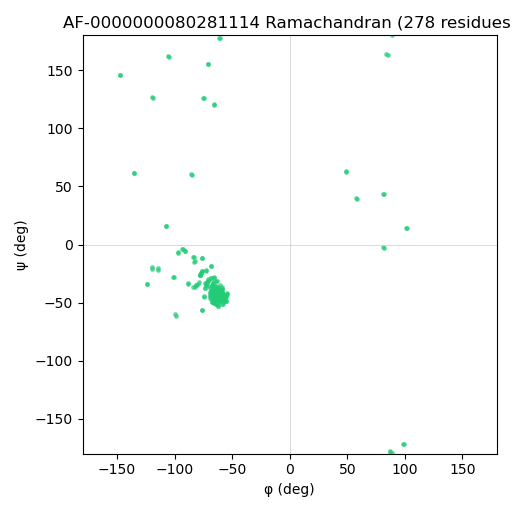P B 1 7 ? -2.309 15.102 -2.188 1 97.69 7 ASP B C 1
ATOM 1105 O O . ASP B 1 7 ? -3.131 14.188 -2.262 1 97.69 7 ASP B O 1
ATOM 1109 N N . VAL B 1 8 ? -1.552 15.453 -3.16 1 98.56 8 VAL B N 1
ATOM 1110 C CA . VAL B 1 8 ? -1.566 14.695 -4.406 1 98.56 8 VAL B CA 1
ATOM 1111 C C . VAL B 1 8 ? -1.058 13.273 -4.152 1 98.56 8 VAL B C 1
ATOM 1113 O O . VAL B 1 8 ? -1.612 12.305 -4.68 1 98.56 8 VAL B O 1
ATOM 1116 N N . ALA B 1 9 ? -0.036 13.141 -3.348 1 98.81 9 ALA B N 1
ATOM 1117 C CA . ALA B 1 9 ? 0.5 11.82 -3.01 1 98.81 9 ALA B CA 1
ATOM 1118 C C . ALA B 1 9 ? -0.54 10.977 -2.277 1 98.81 9 ALA B C 1
ATOM 1120 O O . ALA B 1 9 ? -0.671 9.781 -2.539 1 98.81 9 ALA B O 1
ATOM 1121 N N . LEU B 1 10 ? -1.243 11.602 -1.377 1 98.81 10 LEU B N 1
ATOM 1122 C CA . LEU B 1 10 ? -2.305 10.891 -0.67 1 98.81 10 LEU B CA 1
ATOM 1123 C C . LEU B 1 10 ? -3.396 10.445 -1.637 1 98.81 10 LEU B C 1
ATOM 1125 O O . LEU B 1 10 ? -3.92 9.336 -1.52 1 98.81 10 LEU B O 1
ATOM 1129 N N . LEU B 1 11 ? -3.732 11.297 -2.582 1 98.88 11 LEU B N 1
ATOM 1130 C CA . LEU B 1 11 ? -4.734 10.938 -3.58 1 98.88 11 LEU B CA 1
ATOM 1131 C C . LEU B 1 11 ? -4.258 9.766 -4.43 1 98.88 11 LEU B C 1
ATOM 1133 O O . LEU B 1 11 ? -5.016 8.828 -4.68 1 98.88 11 LEU B O 1
ATOM 1137 N N . LEU B 1 12 ? -3.027 9.828 -4.859 1 98.94 12 LEU B N 1
ATOM 1138 C CA . LEU B 1 12 ? -2.475 8.734 -5.645 1 98.94 12 LEU B CA 1
ATOM 1139 C C . LEU B 1 12 ? -2.49 7.434 -4.848 1 98.94 12 LEU B C 1
ATOM 1141 O O . LEU B 1 12 ? -2.779 6.367 -5.395 1 98.94 12 LEU B O 1
ATOM 1145 N N . GLY B 1 13 ? -2.152 7.527 -3.566 1 98.94 13 GLY B N 1
ATOM 1146 C CA . GLY B 1 13 ? -2.246 6.367 -2.697 1 98.94 13 GLY B CA 1
ATOM 1147 C C . GLY B 1 13 ? -3.643 5.777 -2.633 1 98.94 13 GLY B C 1
ATOM 1148 O O . GLY B 1 13 ? -3.818 4.566 -2.777 1 98.94 13 GLY B O 1
ATOM 1149 N N . ARG B 1 14 ? -4.605 6.645 -2.443 1 99 14 ARG B N 1
ATOM 1150 C CA . ARG B 1 14 ? -5.988 6.184 -2.363 1 99 14 ARG B CA 1
ATOM 1151 C C . ARG B 1 14 ? -6.434 5.559 -3.68 1 99 14 ARG B C 1
ATOM 1153 O O . ARG B 1 14 ? -7.125 4.535 -3.684 1 99 14 ARG B O 1
ATOM 1160 N N . ILE B 1 15 ? -6.027 6.133 -4.766 1 98.94 15 ILE B N 1
ATOM 1161 C CA . ILE B 1 15 ? -6.391 5.582 -6.066 1 98.94 15 ILE B CA 1
ATOM 1162 C C . ILE B 1 15 ? -5.746 4.207 -6.242 1 98.94 15 ILE B C 1
ATOM 1164 O O . ILE B 1 15 ? -6.414 3.248 -6.641 1 98.94 15 ILE B O 1
ATOM 1168 N N . GLY B 1 16 ? -4.469 4.09 -5.992 1 98.94 16 GLY B N 1
ATOM 1169 C CA . GLY B 1 16 ? -3.787 2.816 -6.152 1 98.94 16 GLY B CA 1
ATOM 1170 C C . GLY B 1 16 ? -4.383 1.712 -5.301 1 98.94 16 GLY B C 1
ATOM 1171 O O . GLY B 1 16 ? -4.684 0.628 -5.805 1 98.94 16 GLY B O 1
ATOM 1172 N N . VAL B 1 17 ? -4.551 1.957 -3.994 1 98.94 17 VAL B N 1
ATOM 1173 C CA . VAL B 1 17 ? -5.148 0.981 -3.088 1 98.94 17 VAL B CA 1
ATOM 1174 C C . VAL B 1 17 ? -6.578 0.677 -3.523 1 98.94 17 VAL B C 1
ATOM 1176 O O . VAL B 1 17 ? -6.984 -0.486 -3.582 1 98.94 17 VAL B O 1
ATOM 1179 N N . GLY B 1 18 ? -7.32 1.726 -3.85 1 99 18 GLY B N 1
ATOM 1180 C CA . GLY B 1 18 ? -8.711 1.566 -4.246 1 99 18 GLY B CA 1
ATOM 1181 C C . GLY B 1 18 ? -8.883 0.741 -5.504 1 99 18 GLY B C 1
ATOM 1182 O O . GLY B 1 18 ? -9.773 -0.108 -5.582 1 99 18 GLY B O 1
ATOM 1183 N N . VAL B 1 19 ? -8.086 0.966 -6.473 1 98.94 19 VAL B N 1
ATOM 1184 C CA . VAL B 1 19 ? -8.203 0.269 -7.75 1 98.94 19 VAL B CA 1
ATOM 1185 C C . VAL B 1 19 ? -7.945 -1.223 -7.551 1 98.94 19 VAL B C 1
ATOM 1187 O O . VAL B 1 19 ? -8.594 -2.062 -8.18 1 98.94 19 VAL B O 1
ATOM 1190 N N . VAL B 1 20 ? -6.996 -1.57 -6.695 1 98.94 20 VAL B N 1
ATOM 1191 C CA . VAL B 1 20 ? -6.695 -2.979 -6.457 1 98.94 20 VAL B CA 1
ATOM 1192 C C . VAL B 1 20 ? -7.879 -3.652 -5.766 1 98.94 20 VAL B C 1
ATOM 1194 O O . VAL B 1 20 ? -8.312 -4.73 -6.18 1 98.94 20 VAL B O 1
ATOM 1197 N N . PHE B 1 21 ? -8.414 -3.004 -4.684 1 99 21 PHE B N 1
ATOM 1198 C CA . PHE B 1 21 ? -9.594 -3.566 -4.039 1 99 21 PHE B CA 1
ATOM 1199 C C . PHE B 1 21 ? -10.75 -3.672 -5.023 1 99 21 PHE B C 1
ATOM 1201 O O . PHE B 1 21 ? -11.484 -4.664 -5.027 1 99 21 PHE B O 1
ATOM 1208 N N . LEU B 1 22 ? -10.93 -2.631 -5.844 1 98.94 22 LEU B N 1
ATOM 1209 C CA . LEU B 1 22 ? -12.023 -2.627 -6.812 1 98.94 22 LEU B CA 1
ATOM 1210 C C . LEU B 1 22 ? -11.891 -3.795 -7.785 1 98.94 22 LEU B C 1
ATOM 1212 O O . LEU B 1 22 ? -12.875 -4.465 -8.102 1 98.94 22 LEU B O 1
ATOM 1216 N N . ALA B 1 23 ? -10.719 -4.02 -8.328 1 98.94 23 ALA B N 1
ATOM 1217 C CA . ALA B 1 23 ? -10.477 -5.137 -9.234 1 98.94 23 ALA B CA 1
ATOM 1218 C C . ALA B 1 23 ? -10.859 -6.465 -8.586 1 98.94 23 ALA B C 1
ATOM 1220 O O . ALA B 1 23 ? -11.508 -7.305 -9.211 1 98.94 23 ALA B O 1
ATOM 1221 N N . HIS B 1 24 ? -10.469 -6.684 -7.34 1 98.81 24 HIS B N 1
ATOM 1222 C CA . HIS B 1 24 ? -10.805 -7.914 -6.629 1 98.81 24 HIS B CA 1
ATOM 1223 C C . HIS B 1 24 ? -12.305 -8.031 -6.406 1 98.81 24 HIS B C 1
ATOM 1225 O O . HIS B 1 24 ? -12.875 -9.117 -6.527 1 98.81 24 HIS B O 1
ATOM 1231 N N . GLY B 1 25 ? -12.875 -6.895 -6.012 1 98.88 25 GLY B N 1
ATOM 1232 C CA . GLY B 1 25 ? -14.32 -6.879 -5.848 1 98.88 25 GLY B CA 1
ATOM 1233 C C . GLY B 1 25 ? -15.07 -7.234 -7.117 1 98.88 25 GLY B C 1
ATOM 1234 O O . GLY B 1 25 ? -16.047 -7.98 -7.082 1 98.88 25 GLY B O 1
ATOM 1235 N N . LEU B 1 26 ? -14.641 -6.645 -8.211 1 98.81 26 LEU B N 1
ATOM 1236 C CA . LEU B 1 26 ? -15.297 -6.918 -9.492 1 98.81 26 LEU B CA 1
ATOM 1237 C C . LEU B 1 26 ? -15.125 -8.375 -9.891 1 98.81 26 LEU B C 1
ATOM 1239 O O . LEU B 1 26 ? -16.031 -8.977 -10.484 1 98.81 26 LEU B O 1
ATOM 1243 N N . GLN B 1 27 ? -13.977 -8.961 -9.664 1 98.56 27 GLN B N 1
ATOM 1244 C CA . GLN B 1 27 ? -13.773 -10.391 -9.898 1 98.56 27 GLN B CA 1
ATOM 1245 C C . GLN B 1 27 ? -14.75 -11.227 -9.07 1 98.56 27 GLN B C 1
ATOM 1247 O O . GLN B 1 27 ? -15.32 -12.203 -9.57 1 98.56 27 GLN B O 1
ATOM 1252 N N . LYS B 1 28 ? -14.945 -10.82 -7.801 1 98.81 28 LYS B N 1
ATOM 1253 C CA . LYS B 1 28 ? -15.891 -11.539 -6.953 1 98.81 28 LYS B CA 1
ATOM 1254 C C . LYS B 1 28 ? -17.328 -11.344 -7.441 1 98.81 28 LYS B C 1
ATOM 1256 O O . LYS B 1 28 ? -18.141 -12.266 -7.391 1 98.81 28 LYS B O 1
ATOM 1261 N N . TRP B 1 29 ? -17.547 -10.141 -7.836 1 98.69 29 TRP B N 1
ATOM 1262 C CA . TRP B 1 29 ? -18.875 -9.844 -8.391 1 98.69 29 TRP B CA 1
ATOM 1263 C C . TRP B 1 29 ? -19.156 -10.711 -9.602 1 98.69 29 TRP B C 1
ATOM 1265 O O . TRP B 1 29 ? -20.25 -11.266 -9.734 1 98.69 29 TRP B O 1
ATOM 1275 N N . ASP B 1 30 ? -18.234 -10.859 -10.484 1 98.62 30 ASP B N 1
ATOM 1276 C CA . ASP B 1 30 ? -18.375 -11.68 -11.68 1 98.62 30 ASP B CA 1
ATOM 1277 C C . ASP B 1 30 ? -18.609 -13.141 -11.32 1 98.62 30 ASP B C 1
ATOM 1279 O O . ASP B 1 30 ? -19.359 -13.844 -11.984 1 98.62 30 ASP B O 1
ATOM 1283 N N . ASN B 1 31 ? -17.953 -13.594 -10.273 1 98.38 31 ASN B N 1
ATOM 1284 C CA . ASN B 1 31 ? -18.125 -14.961 -9.797 1 98.38 31 ASN B CA 1
ATOM 1285 C C . ASN B 1 31 ? -19.469 -15.156 -9.117 1 98.38 31 ASN B C 1
ATOM 1287 O O . ASN B 1 31 ? -19.906 -16.281 -8.898 1 98.38 31 ASN B O 1
ATOM 1291 N N . GLY B 1 32 ? -20.047 -14.07 -8.641 1 98.81 32 GLY B N 1
ATOM 1292 C CA . GLY B 1 32 ? -21.297 -14.117 -7.902 1 98.81 32 GLY B CA 1
ATOM 1293 C C . GLY B 1 32 ? -21.109 -14.398 -6.422 1 98.81 32 GLY B C 1
ATOM 1294 O O . GLY B 1 32 ? -20.047 -14.883 -6.012 1 98.81 32 GLY B O 1
ATOM 1295 N N . ILE B 1 33 ? -22.156 -14.109 -5.699 1 98.75 33 ILE B N 1
ATOM 1296 C CA . ILE B 1 33 ? -22.109 -14.328 -4.258 1 98.75 33 ILE B CA 1
ATOM 1297 C C . ILE B 1 33 ? -21.906 -15.812 -3.963 1 98.75 33 ILE B C 1
ATOM 1299 O O . ILE B 1 33 ? -21.094 -16.172 -3.113 1 98.75 33 ILE B O 1
ATOM 1303 N N . ASP B 1 34 ? -22.562 -16.656 -4.707 1 98.75 34 ASP B N 1
ATOM 1304 C CA . ASP B 1 34 ? -22.469 -18.094 -4.465 1 98.75 34 ASP B CA 1
ATOM 1305 C C . ASP B 1 34 ? -21.062 -18.609 -4.777 1 98.75 34 ASP B C 1
ATOM 1307 O O . ASP B 1 34 ? -20.5 -19.406 -4.012 1 98.75 34 ASP B O 1
ATOM 1311 N N . GLY B 1 35 ? -20.562 -18.266 -5.93 1 98.81 35 GLY B N 1
ATOM 1312 C CA . GLY B 1 35 ? -19.203 -18.672 -6.273 1 98.81 35 GLY B CA 1
ATOM 1313 C C . GLY B 1 35 ? -18.172 -18.172 -5.285 1 98.81 35 GLY B C 1
ATOM 1314 O O . GLY B 1 35 ? -17.266 -18.922 -4.902 1 98.81 35 GLY B O 1
ATOM 1315 N N . THR B 1 36 ? -18.297 -16.922 -4.887 1 98.81 36 THR B N 1
ATOM 1316 C CA . THR B 1 36 ? -17.391 -16.359 -3.904 1 98.81 36 THR B CA 1
ATOM 1317 C C . THR B 1 36 ? -17.531 -17.062 -2.559 1 98.81 36 THR B C 1
ATOM 1319 O O . THR B 1 36 ? -16.547 -17.391 -1.91 1 98.81 36 THR B O 1
ATOM 1322 N N . ALA B 1 37 ? -18.766 -1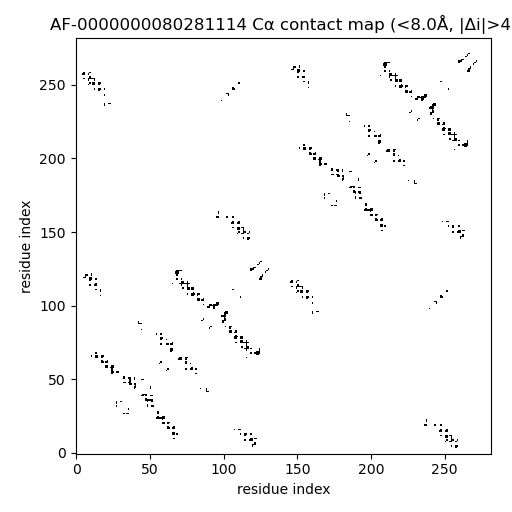7.344 -2.17 1 98.88 37 ALA B N 1
ATOM 1323 C CA . ALA B 1 37 ? -19.031 -18.016 -0.901 1 98.88 37 ALA B CA 1
ATOM 1324 C C . ALA B 1 37 ? -18.453 -19.422 -0.901 1 98.88 37 ALA B C 1
ATOM 1326 O O . ALA B 1 37 ? -17.922 -19.891 0.116 1 98.88 37 ALA B O 1
ATOM 1327 N N . LYS B 1 38 ? -18.562 -20.094 -1.949 1 98.81 38 LYS B N 1
ATOM 1328 C CA . LYS B 1 38 ? -17.984 -21.422 -2.062 1 98.81 38 LYS B CA 1
ATOM 1329 C C . LYS B 1 38 ? -16.469 -21.406 -1.883 1 98.81 38 LYS B C 1
ATOM 1331 O O . LYS B 1 38 ? -15.914 -22.234 -1.171 1 98.81 38 LYS B O 1
ATOM 1336 N N . PHE B 1 39 ? -15.852 -20.516 -2.553 1 98.5 39 PHE B N 1
ATOM 1337 C CA . PHE B 1 39 ? -14.406 -20.359 -2.393 1 98.5 39 PHE B CA 1
ATOM 1338 C C . PHE B 1 39 ? -14.055 -20.062 -0.943 1 98.5 39 PHE B C 1
ATOM 1340 O O . PHE B 1 39 ? -13.117 -20.625 -0.393 1 98.5 39 PHE B O 1
ATOM 1347 N N . PHE B 1 40 ? -14.828 -19.094 -0.29 1 98.81 40 PHE B N 1
ATOM 1348 C CA . PHE B 1 40 ? -14.578 -18.719 1.097 1 98.81 40 PHE B CA 1
ATOM 1349 C C . PHE B 1 40 ? -14.766 -19.922 2.023 1 98.81 40 PHE B C 1
ATOM 1351 O O . PHE B 1 40 ? -14 -20.109 2.965 1 98.81 40 PHE B O 1
ATOM 1358 N N . GLU B 1 41 ? -15.75 -20.656 1.746 1 98.69 41 GLU B N 1
ATOM 1359 C CA . GLU B 1 41 ? -15.961 -21.875 2.518 1 98.69 41 GLU B CA 1
ATOM 1360 C C . GLU B 1 41 ? -14.773 -22.828 2.383 1 98.69 41 GLU B C 1
ATOM 1362 O O . GLU B 1 41 ? -14.289 -23.375 3.379 1 98.69 41 GLU B O 1
ATOM 1367 N N . GLN B 1 42 ? -14.266 -23.016 1.232 1 98.56 42 GLN B N 1
ATOM 1368 C CA . GLN B 1 42 ? -13.172 -23.938 0.948 1 98.56 42 GLN B CA 1
ATOM 1369 C C . GLN B 1 42 ? -11.875 -23.484 1.62 1 98.56 42 GLN B C 1
ATOM 1371 O O . GLN B 1 42 ? -11.031 -24.297 1.982 1 98.56 42 GLN B O 1
ATOM 1376 N N . THR B 1 43 ? -11.773 -22.234 1.792 1 97.88 43 THR B N 1
ATOM 1377 C CA . THR B 1 43 ? -10.547 -21.703 2.367 1 97.88 43 THR B CA 1
ATOM 1378 C C . THR B 1 43 ? -10.703 -21.469 3.867 1 97.88 43 THR B C 1
ATOM 1380 O O . THR B 1 43 ? -9.805 -20.938 4.52 1 97.88 43 THR B O 1
ATOM 1383 N N . GLY B 1 44 ? -11.922 -21.641 4.391 1 98 44 GLY B N 1
ATOM 1384 C CA . GLY B 1 44 ? -12.086 -21.672 5.836 1 98 44 GLY B CA 1
ATOM 1385 C C . GLY B 1 44 ? -12.609 -20.359 6.402 1 98 44 GLY B C 1
ATOM 1386 O O . GLY B 1 44 ? -12.547 -20.125 7.613 1 98 44 GLY B O 1
ATOM 1387 N N . ILE B 1 45 ? -13.102 -19.516 5.586 1 98.38 45 ILE B N 1
ATOM 1388 C CA . ILE B 1 45 ? -13.695 -18.281 6.07 1 98.38 45 ILE B CA 1
ATOM 1389 C C . ILE B 1 45 ? -15.062 -18.562 6.688 1 98.38 45 ILE B C 1
ATOM 1391 O O . ILE B 1 45 ? -15.93 -19.172 6.047 1 98.38 45 ILE B O 1
ATOM 1395 N N . PRO B 1 46 ? -15.258 -18.156 7.863 1 98.38 46 PRO B N 1
ATOM 1396 C CA . PRO B 1 46 ? -16.562 -18.406 8.484 1 98.38 46 PRO B CA 1
ATOM 1397 C C . PRO B 1 46 ? -17.672 -17.562 7.875 1 98.38 46 PRO B C 1
ATOM 1399 O O . PRO B 1 46 ? -17.406 -16.516 7.297 1 98.38 46 PRO B O 1
ATOM 1402 N N . LEU B 1 47 ? -18.859 -18.078 8 1 98.62 47 LEU B N 1
ATOM 1403 C CA . LEU B 1 47 ? -20.031 -17.375 7.469 1 98.62 47 LEU B CA 1
ATOM 1404 C C . LEU B 1 47 ? -19.781 -16.938 6.027 1 98.62 47 LEU B C 1
ATOM 1406 O O . LEU B 1 47 ? -19.906 -15.758 5.699 1 98.62 47 LEU B O 1
ATOM 1410 N N . PRO B 1 48 ? -19.594 -17.953 5.215 1 98.69 48 PRO B N 1
ATOM 1411 C CA . PRO B 1 48 ? -19.031 -17.641 3.9 1 98.69 48 PRO B CA 1
ATOM 1412 C C . PRO B 1 48 ? -19.953 -16.766 3.059 1 98.69 48 PRO B C 1
ATOM 1414 O O . PRO B 1 48 ? -19.469 -15.891 2.326 1 98.69 48 PRO B O 1
ATOM 1417 N N . THR B 1 49 ? -21.203 -16.922 3.125 1 98.88 49 THR B N 1
ATOM 1418 C CA . THR B 1 49 ? -22.125 -16.109 2.33 1 98.88 49 THR B CA 1
ATOM 1419 C C . THR B 1 49 ? -22.125 -14.664 2.818 1 98.88 49 THR B C 1
ATOM 1421 O O . THR B 1 49 ? -22.047 -13.734 2.014 1 98.88 49 THR B O 1
ATOM 1424 N N . LEU B 1 50 ? -22.156 -14.484 4.082 1 98.88 50 LEU B N 1
ATOM 1425 C CA . LEU B 1 50 ? -22.109 -13.141 4.648 1 98.88 50 LEU B CA 1
ATOM 1426 C C . LEU B 1 50 ? -20.766 -12.477 4.348 1 98.88 50 LEU B C 1
ATOM 1428 O O . LEU B 1 50 ? -20.719 -11.281 4.039 1 98.88 50 LEU B O 1
ATOM 1432 N N . ALA B 1 51 ? -19.766 -13.281 4.465 1 98.88 51 ALA B N 1
ATOM 1433 C CA . ALA B 1 51 ? -18.438 -12.758 4.176 1 98.88 51 ALA B CA 1
ATOM 1434 C C . ALA B 1 51 ? -18.328 -12.328 2.717 1 98.88 51 ALA B C 1
ATOM 1436 O O . ALA B 1 51 ? -17.688 -11.312 2.412 1 98.88 51 ALA B O 1
ATOM 1437 N N . ALA B 1 52 ? -18.891 -13.117 1.847 1 98.94 52 ALA B N 1
ATOM 1438 C CA . ALA B 1 52 ? -18.859 -12.789 0.424 1 98.94 52 ALA B CA 1
ATOM 1439 C C . ALA B 1 52 ? -19.578 -11.477 0.152 1 98.94 52 ALA B C 1
ATOM 1441 O O . ALA B 1 52 ? -19.078 -10.617 -0.572 1 98.94 52 ALA B O 1
ATOM 1442 N N . ILE B 1 53 ? -20.734 -11.312 0.748 1 98.94 53 ILE B N 1
ATOM 1443 C CA . ILE B 1 53 ? -21.516 -10.094 0.572 1 98.94 53 ILE B CA 1
ATOM 1444 C C . ILE B 1 53 ? -20.734 -8.898 1.11 1 98.94 53 ILE B C 1
ATOM 1446 O O . ILE B 1 53 ? -20.641 -7.863 0.446 1 98.94 53 ILE B O 1
ATOM 1450 N N . PHE B 1 54 ? -20.203 -9.094 2.229 1 98.94 54 PHE B N 1
ATOM 1451 C CA . PHE B 1 54 ? -19.438 -8.031 2.869 1 98.94 54 PHE B CA 1
ATOM 1452 C C . PHE B 1 54 ? -18.234 -7.648 2.016 1 98.94 54 PHE B C 1
ATOM 1454 O O . PHE B 1 54 ? -18 -6.465 1.76 1 98.94 54 PHE B O 1
ATOM 1461 N N . ALA B 1 55 ? -17.453 -8.672 1.614 1 98.94 55 ALA B N 1
ATOM 1462 C CA . ALA B 1 55 ? -16.234 -8.414 0.844 1 98.94 55 ALA B CA 1
ATOM 1463 C C . ALA B 1 55 ? -16.562 -7.711 -0.472 1 98.94 55 ALA B C 1
ATOM 1465 O O . ALA B 1 55 ? -15.906 -6.734 -0.843 1 98.94 55 ALA B O 1
ATOM 1466 N N . ILE B 1 56 ? -17.578 -8.188 -1.138 1 98.94 56 ILE B N 1
ATOM 1467 C CA . ILE B 1 56 ? -17.969 -7.602 -2.416 1 98.94 56 ILE B CA 1
ATOM 1468 C C . ILE B 1 56 ? -18.391 -6.148 -2.209 1 98.94 56 ILE B C 1
ATOM 1470 O O . ILE B 1 56 ? -17.969 -5.262 -2.953 1 98.94 56 ILE B O 1
ATOM 1474 N N . ALA B 1 57 ? -19.156 -5.879 -1.17 1 98.94 57 ALA B N 1
ATOM 1475 C CA . ALA B 1 57 ? -19.609 -4.527 -0.876 1 98.94 57 ALA B CA 1
ATOM 1476 C C . ALA B 1 57 ? -18.438 -3.607 -0.551 1 98.94 57 ALA B C 1
ATOM 1478 O O . ALA B 1 57 ? -18.328 -2.506 -1.097 1 98.94 57 ALA B O 1
ATOM 1479 N N . VAL B 1 58 ? -17.578 -4.051 0.291 1 99 58 VAL B N 1
ATOM 1480 C CA . VAL B 1 58 ? -16.453 -3.232 0.713 1 99 58 VAL B CA 1
ATOM 1481 C C . VAL B 1 58 ? -15.516 -2.992 -0.471 1 99 58 VAL B C 1
ATOM 1483 O O . VAL B 1 58 ? -15.031 -1.876 -0.674 1 99 58 VAL B O 1
ATOM 1486 N N . GLU B 1 59 ? -15.297 -4.031 -1.229 1 99 59 GLU B N 1
ATOM 1487 C CA . GLU B 1 59 ? -14.289 -3.949 -2.281 1 99 59 GLU B CA 1
ATOM 1488 C C . GLU B 1 59 ? -14.812 -3.166 -3.484 1 99 59 GLU B C 1
ATOM 1490 O O . GLU B 1 59 ? -14.023 -2.609 -4.254 1 99 59 GLU B O 1
ATOM 1495 N N . ILE B 1 60 ? -16.094 -3.123 -3.635 1 98.94 60 ILE B N 1
ATOM 1496 C CA . ILE B 1 60 ? -16.594 -2.352 -4.762 1 98.94 60 ILE B CA 1
ATOM 1497 C C . ILE B 1 60 ? -17.047 -0.974 -4.281 1 98.94 60 ILE B C 1
ATOM 1499 O O . ILE B 1 60 ? -16.438 0.04 -4.621 1 98.94 60 ILE B O 1
ATOM 1503 N N . VAL B 1 61 ? -18.016 -0.894 -3.365 1 98.94 61 VAL B N 1
ATOM 1504 C CA . VAL B 1 61 ? -18.562 0.375 -2.885 1 98.94 61 VAL B CA 1
ATOM 1505 C C . VAL B 1 61 ? -17.5 1.102 -2.055 1 98.94 61 VAL B C 1
ATOM 1507 O O . VAL B 1 61 ? -17.266 2.295 -2.25 1 98.94 61 VAL B O 1
ATOM 1510 N N . GLY B 1 62 ? -16.891 0.354 -1.186 1 98.94 62 GLY B N 1
ATOM 1511 C CA . GLY B 1 62 ? -15.844 0.948 -0.372 1 98.94 62 GLY B CA 1
ATOM 1512 C C . GLY B 1 62 ? -14.695 1.507 -1.191 1 98.94 62 GLY B C 1
ATOM 1513 O O . GLY B 1 62 ? -14.195 2.594 -0.901 1 98.94 62 GLY B O 1
ATOM 1514 N N . ALA B 1 63 ? -14.312 0.726 -2.197 1 99 63 ALA B N 1
ATOM 1515 C CA . ALA B 1 63 ? -13.195 1.175 -3.031 1 99 63 ALA B CA 1
ATOM 1516 C C . ALA B 1 63 ? -13.547 2.469 -3.76 1 99 63 ALA B C 1
ATOM 1518 O O . ALA B 1 63 ? -12.727 3.383 -3.844 1 99 63 ALA B O 1
ATOM 1519 N N . ILE B 1 64 ? -14.703 2.633 -4.242 1 98.94 64 ILE B N 1
ATOM 1520 C CA . ILE B 1 64 ? -15.148 3.84 -4.934 1 98.94 64 ILE B CA 1
ATOM 1521 C C . ILE B 1 64 ? -15.18 5.012 -3.953 1 98.94 64 ILE B C 1
ATOM 1523 O O . ILE B 1 64 ? -14.664 6.09 -4.25 1 98.94 64 ILE B O 1
ATOM 1527 N N . LEU B 1 65 ? -15.75 4.789 -2.809 1 98.94 65 LEU B N 1
ATOM 1528 C CA . LEU B 1 65 ? -15.789 5.816 -1.772 1 98.94 65 LEU B CA 1
ATOM 1529 C C . LEU B 1 65 ? -14.383 6.223 -1.355 1 98.94 65 LEU B C 1
ATOM 1531 O O . LEU B 1 65 ? -14.109 7.406 -1.134 1 98.94 65 LEU B O 1
ATOM 1535 N N . PHE B 1 66 ? -13.547 5.238 -1.272 1 98.94 66 PHE B N 1
ATOM 1536 C CA . PHE B 1 66 ? -12.172 5.457 -0.846 1 98.94 66 PHE B CA 1
ATOM 1537 C C . PHE B 1 66 ? -11.422 6.324 -1.855 1 98.94 66 PHE B C 1
ATOM 1539 O O . PHE B 1 66 ? -10.688 7.234 -1.474 1 98.94 66 PHE B O 1
ATOM 1546 N N . ILE B 1 67 ? -11.609 6.09 -3.152 1 98.94 67 ILE B N 1
ATOM 1547 C CA . ILE B 1 67 ? -10.938 6.82 -4.223 1 98.94 67 ILE B CA 1
ATOM 1548 C C . ILE B 1 67 ? -11.406 8.273 -4.234 1 98.94 67 ILE B C 1
ATOM 1550 O O . ILE B 1 67 ? -10.594 9.195 -4.324 1 98.94 67 ILE B O 1
ATOM 1554 N N . VAL B 1 68 ? -12.68 8.5 -4.02 1 98.81 68 VAL B N 1
ATOM 1555 C CA . VAL B 1 68 ? -13.18 9.875 -4.062 1 98.81 68 VAL B CA 1
ATOM 1556 C C . VAL B 1 68 ? -12.953 10.547 -2.709 1 98.81 68 VAL B C 1
ATOM 1558 O O . VAL B 1 68 ? -13.102 11.766 -2.58 1 98.81 68 VAL B O 1
ATOM 1561 N N . GLY B 1 69 ? -12.594 9.797 -1.76 1 98.75 69 GLY B N 1
ATOM 1562 C CA . GLY B 1 69 ? -12.25 10.32 -0.447 1 98.75 69 GLY B CA 1
ATOM 1563 C C . GLY B 1 69 ? -13.469 10.602 0.42 1 98.75 69 GLY B C 1
ATOM 1564 O O . GLY B 1 69 ? -13.523 11.625 1.102 1 98.75 69 GLY B O 1
ATOM 1565 N N . PHE B 1 70 ? -14.414 9.703 0.422 1 98.69 70 PHE B N 1
ATOM 1566 C CA . PHE B 1 70 ? -15.625 9.828 1.223 1 98.69 70 PHE B CA 1
ATOM 1567 C C . PHE B 1 70 ? -15.742 8.68 2.219 1 98.69 70 PHE B C 1
ATOM 1569 O O . PHE B 1 70 ? -15.648 7.512 1.839 1 98.69 70 PHE B O 1
ATOM 1576 N N . LEU B 1 71 ? -15.93 9.008 3.619 1 98.5 71 LEU B N 1
ATOM 1577 C CA . LEU B 1 71 ? -16.031 8.023 4.695 1 98.5 71 LEU B CA 1
ATOM 1578 C C . LEU B 1 71 ? -14.781 7.148 4.734 1 98.5 71 LEU B C 1
ATOM 1580 O O . LEU B 1 71 ? -14.875 5.938 4.949 1 98.5 71 LEU B O 1
ATOM 1584 N N . THR B 1 72 ? -13.703 7.711 4.523 1 98.62 72 THR B N 1
ATOM 1585 C CA . THR B 1 72 ? -12.477 6.961 4.262 1 98.62 72 THR B CA 1
ATOM 1586 C C . THR B 1 72 ? -12.039 6.191 5.504 1 98.62 72 THR B C 1
ATOM 1588 O O . THR B 1 72 ? -11.5 5.09 5.398 1 98.62 72 THR B O 1
ATOM 1591 N N . PRO B 1 73 ? -12.219 6.703 6.75 1 98.44 73 PRO B N 1
ATOM 1592 C CA . PRO B 1 73 ? -11.82 5.887 7.898 1 98.44 73 PRO B CA 1
ATOM 1593 C C . PRO B 1 73 ? -12.602 4.582 8 1 98.44 73 PRO B C 1
ATOM 1595 O O . PRO B 1 73 ? -12.023 3.535 8.312 1 98.44 73 PRO B O 1
ATOM 1598 N N . LEU B 1 74 ? -13.844 4.707 7.73 1 98.81 74 LEU B N 1
ATOM 1599 C CA . LEU B 1 74 ? -14.695 3.521 7.789 1 98.81 74 LEU B CA 1
ATOM 1600 C C . LEU B 1 74 ? -14.305 2.521 6.707 1 98.81 74 LEU B C 1
ATOM 1602 O O . LEU B 1 74 ? -14.211 1.32 6.969 1 98.81 74 LEU B O 1
ATOM 1606 N N . VAL B 1 75 ? -14.109 3.027 5.543 1 98.94 75 VAL B N 1
ATOM 1607 C CA . VAL B 1 75 ? -13.719 2.164 4.434 1 98.94 75 VAL B CA 1
ATOM 1608 C C . VAL B 1 75 ? -12.367 1.522 4.738 1 98.94 75 VAL B C 1
ATOM 1610 O O . VAL B 1 75 ? -12.164 0.332 4.484 1 98.94 75 VAL B O 1
ATOM 1613 N N . GLY B 1 76 ? -11.43 2.322 5.27 1 98.94 76 GLY B N 1
ATOM 1614 C CA . GLY B 1 76 ? -10.141 1.775 5.66 1 98.94 76 GLY B CA 1
ATOM 1615 C C . GLY B 1 76 ? -10.258 0.603 6.617 1 98.94 76 GLY B C 1
ATOM 1616 O O . GLY B 1 76 ? -9.547 -0.396 6.469 1 98.94 76 GLY B O 1
ATOM 1617 N N . LEU B 1 77 ? -11.125 0.694 7.566 1 98.94 77 LEU B N 1
ATOM 1618 C CA . LEU B 1 77 ? -11.359 -0.407 8.492 1 98.94 77 LEU B CA 1
ATOM 1619 C C . LEU B 1 77 ? -11.93 -1.619 7.766 1 98.94 77 LEU B C 1
ATOM 1621 O O . LEU B 1 77 ? -11.562 -2.758 8.062 1 98.94 77 LEU B O 1
ATOM 1625 N N . GLY B 1 78 ? -12.828 -1.379 6.848 1 98.94 78 GLY B N 1
ATOM 1626 C CA . GLY B 1 78 ? -13.336 -2.463 6.02 1 98.94 78 GLY B CA 1
ATOM 1627 C C . GLY B 1 78 ? -12.25 -3.176 5.238 1 98.94 78 GLY B C 1
ATOM 1628 O O . GLY B 1 78 ? -12.242 -4.406 5.148 1 98.94 78 GLY B O 1
ATOM 1629 N N . PHE B 1 79 ? -11.336 -2.4 4.645 1 99 79 PHE B N 1
ATOM 1630 C CA . PHE B 1 79 ? -10.211 -2.967 3.92 1 99 79 PHE B CA 1
ATOM 1631 C C . PHE B 1 79 ? -9.375 -3.859 4.832 1 99 79 PHE B C 1
ATOM 1633 O O . PHE B 1 79 ? -8.891 -4.91 4.406 1 99 79 PHE B O 1
ATOM 1640 N N . VAL B 1 80 ? -9.203 -3.447 6.09 1 98.94 80 VAL B N 1
ATOM 1641 C CA . VAL B 1 80 ? -8.445 -4.254 7.043 1 98.94 80 VAL B CA 1
ATOM 1642 C C . VAL B 1 80 ? -9.164 -5.582 7.277 1 98.94 80 VAL B C 1
ATOM 1644 O O . VAL B 1 80 ? -8.539 -6.645 7.25 1 98.94 80 VAL B O 1
ATOM 1647 N N . VAL B 1 81 ? -10.414 -5.535 7.496 1 98.94 81 VAL B N 1
ATOM 1648 C CA . VAL B 1 81 ? -11.18 -6.742 7.797 1 98.94 81 VAL B CA 1
ATOM 1649 C C . VAL B 1 81 ? -11.07 -7.727 6.637 1 98.94 81 VAL B C 1
ATOM 1651 O O . VAL B 1 81 ? -10.766 -8.906 6.84 1 98.94 81 VAL B O 1
ATOM 1654 N N . VAL B 1 82 ? -11.297 -7.23 5.449 1 98.88 82 VAL B N 1
ATOM 1655 C CA . VAL B 1 82 ? -11.242 -8.102 4.277 1 98.88 82 VAL B CA 1
ATOM 1656 C C . VAL B 1 82 ? -9.828 -8.648 4.105 1 98.88 82 VAL B C 1
ATOM 1658 O O . VAL B 1 82 ? -9.648 -9.836 3.826 1 98.88 82 VAL B O 1
ATOM 1661 N N . SER B 1 83 ? -8.852 -7.855 4.293 1 98.94 83 SER B N 1
ATOM 1662 C CA . SER B 1 83 ? -7.465 -8.273 4.102 1 98.94 83 SER B CA 1
ATOM 1663 C C . SER B 1 83 ? -7.039 -9.273 5.168 1 98.94 83 SER B C 1
ATOM 1665 O O . SER B 1 83 ? -6.312 -10.227 4.875 1 98.94 83 SER B O 1
ATOM 1667 N N . VAL B 1 84 ? -7.43 -9.055 6.41 1 98.81 84 VAL B N 1
ATOM 1668 C CA . VAL B 1 84 ? -7.102 -9.977 7.492 1 98.81 84 VAL B CA 1
ATOM 1669 C C . VAL B 1 84 ? -7.77 -11.32 7.242 1 98.81 84 VAL B C 1
ATOM 1671 O O . VAL B 1 84 ? -7.172 -12.375 7.484 1 98.81 84 VAL B O 1
ATOM 1674 N N . GLY B 1 85 ? -9.008 -11.312 6.793 1 98.69 85 GLY B N 1
ATOM 1675 C CA . GLY B 1 85 ? -9.641 -12.555 6.391 1 98.69 85 GLY B CA 1
ATOM 1676 C C . GLY B 1 85 ? -8.852 -13.32 5.348 1 98.69 85 GLY B C 1
ATOM 1677 O O . GLY B 1 85 ? -8.641 -14.523 5.484 1 98.69 85 GLY B O 1
ATOM 1678 N N . ALA B 1 86 ? -8.438 -12.641 4.328 1 98.44 86 ALA B N 1
ATOM 1679 C CA . ALA B 1 86 ? -7.648 -13.273 3.273 1 98.44 86 ALA B CA 1
ATOM 1680 C C . ALA B 1 86 ? -6.309 -13.766 3.814 1 98.44 86 ALA B C 1
ATOM 1682 O O . ALA B 1 86 ? -5.848 -14.852 3.455 1 98.44 86 ALA B O 1
ATOM 1683 N N . LEU B 1 87 ? -5.691 -12.922 4.652 1 98.69 87 LEU B N 1
ATOM 1684 C CA . LEU B 1 87 ? -4.414 -13.281 5.254 1 98.69 87 LEU B CA 1
ATOM 1685 C C . LEU B 1 87 ? -4.52 -14.602 6.012 1 98.69 87 LEU B C 1
ATOM 1687 O O . LEU B 1 87 ? -3.727 -15.516 5.789 1 98.69 87 LEU B O 1
ATOM 1691 N N . LEU B 1 88 ? -5.508 -14.742 6.82 1 98.5 88 LEU B N 1
ATOM 1692 C CA . LEU B 1 88 ? -5.621 -15.875 7.727 1 98.5 88 LEU B CA 1
ATOM 1693 C C . LEU B 1 88 ? -6.102 -17.125 6.988 1 98.5 88 LEU B C 1
ATOM 1695 O O . LEU B 1 88 ? -5.75 -18.234 7.355 1 98.5 88 LEU B O 1
ATOM 1699 N N . SER B 1 89 ? -6.797 -16.953 5.941 1 98.31 89 SER B N 1
ATOM 1700 C CA . SER B 1 89 ? -7.445 -18.094 5.305 1 98.31 89 SER B CA 1
ATOM 1701 C C . SER B 1 89 ? -6.656 -18.578 4.094 1 98.31 89 SER B C 1
ATOM 1703 O O . SER B 1 89 ? -6.719 -19.766 3.738 1 98.31 89 SER B O 1
ATOM 1705 N N . VAL B 1 90 ? -5.945 -17.672 3.477 1 97.44 90 VAL B N 1
ATOM 1706 C CA . VAL B 1 90 ? -5.402 -18.031 2.17 1 97.44 90 VAL B CA 1
ATOM 1707 C C . VAL B 1 90 ? -3.885 -17.859 2.174 1 97.44 90 VAL B C 1
ATOM 1709 O O . VAL B 1 90 ? -3.162 -18.656 1.562 1 97.44 90 VAL B O 1
ATOM 1712 N N . HIS B 1 91 ? -3.348 -16.891 2.889 1 98 91 HIS B N 1
ATOM 1713 C CA . HIS B 1 91 ? -2.006 -16.438 2.525 1 98 91 HIS B CA 1
ATOM 1714 C C . HIS B 1 91 ? -1.005 -16.75 3.633 1 98 91 HIS B C 1
ATOM 1716 O O . HIS B 1 91 ? 0.195 -16.875 3.375 1 98 91 HIS B O 1
ATOM 1722 N N . LEU B 1 92 ? -1.415 -16.938 4.805 1 97.81 92 LEU B N 1
ATOM 1723 C CA . LEU B 1 92 ? -0.537 -16.953 5.969 1 97.81 92 LEU B CA 1
ATOM 1724 C C . LEU B 1 92 ? 0.49 -18.078 5.863 1 97.81 92 LEU B C 1
ATOM 1726 O O . LEU B 1 92 ? 1.679 -17.875 6.109 1 97.81 92 LEU B O 1
ATOM 1730 N N . ASP B 1 93 ? 0.109 -19.219 5.371 1 97.56 93 ASP B N 1
ATOM 1731 C CA . ASP B 1 93 ? 0.97 -20.391 5.344 1 97.56 93 ASP B CA 1
ATOM 1732 C C . ASP B 1 93 ? 2.02 -20.281 4.238 1 97.56 93 ASP B C 1
ATOM 1734 O O . ASP B 1 93 ? 2.979 -21.062 4.207 1 97.56 93 ASP B O 1
ATOM 1738 N N . ASN B 1 94 ? 1.848 -19.344 3.385 1 97.56 94 ASN B N 1
ATOM 1739 C CA . ASN B 1 94 ? 2.732 -19.234 2.229 1 97.56 94 ASN B CA 1
ATOM 1740 C C . ASN B 1 94 ? 3.9 -18.297 2.506 1 97.56 94 ASN B C 1
ATOM 1742 O O . ASN B 1 94 ? 4.734 -18.062 1.629 1 97.56 94 ASN B O 1
ATOM 1746 N N . GLY B 1 95 ? 3.891 -17.656 3.723 1 97.81 95 GLY B N 1
ATOM 1747 C CA . GLY B 1 95 ? 4.973 -16.734 4.039 1 97.81 95 GLY B CA 1
ATOM 1748 C C . GLY B 1 95 ? 4.727 -15.32 3.541 1 97.81 95 GLY B C 1
ATOM 1749 O O . GLY B 1 95 ? 3.684 -15.047 2.945 1 97.81 95 GLY B O 1
ATOM 1750 N N . LEU B 1 96 ? 5.621 -14.453 3.736 1 98.56 96 LEU B N 1
ATOM 1751 C CA . LEU B 1 96 ? 5.453 -13.039 3.424 1 98.56 96 LEU B CA 1
ATOM 1752 C C . LEU B 1 96 ? 5.566 -12.797 1.922 1 98.56 96 LEU B C 1
ATOM 1754 O O . LEU B 1 96 ? 4.633 -12.297 1.296 1 98.56 96 LEU B O 1
ATOM 1758 N N . THR B 1 97 ? 6.734 -13.227 1.34 1 97.38 97 THR B N 1
ATOM 1759 C CA . THR B 1 97 ? 6.988 -12.953 -0.069 1 97.38 97 THR B CA 1
ATOM 1760 C C . THR B 1 97 ? 6.797 -14.211 -0.911 1 97.38 97 THR B C 1
ATOM 1762 O O . THR B 1 97 ? 6.758 -15.32 -0.378 1 97.38 97 THR B O 1
ATOM 1765 N N . GLY B 1 98 ? 6.625 -13.938 -2.268 1 92.44 98 GLY B N 1
ATOM 1766 C CA . GLY B 1 98 ? 6.527 -15.062 -3.182 1 92.44 98 GLY B CA 1
ATOM 1767 C C . GLY B 1 98 ? 5.102 -15.414 -3.557 1 92.44 98 GLY B C 1
ATOM 1768 O O . GLY B 1 98 ? 4.168 -14.688 -3.201 1 92.44 98 GLY B O 1
ATOM 1769 N N . GLN B 1 99 ? 4.93 -16.516 -4.23 1 91.88 99 GLN B N 1
ATOM 1770 C CA . GLN B 1 99 ? 3.621 -16.922 -4.742 1 91.88 99 GLN B CA 1
ATOM 1771 C C . GLN B 1 99 ? 2.656 -17.234 -3.604 1 91.88 99 GLN B C 1
ATOM 1773 O O . GLN B 1 99 ? 2.939 -18.078 -2.76 1 91.88 99 GLN B O 1
ATOM 1778 N N . GLY B 1 100 ? 1.576 -16.469 -3.621 1 94.88 100 GLY B N 1
ATOM 1779 C CA . GLY B 1 100 ? 0.548 -16.719 -2.623 1 94.88 100 GLY B CA 1
ATOM 1780 C C . GLY B 1 100 ? 0.854 -16.078 -1.281 1 94.88 100 GLY B C 1
ATOM 1781 O O . GLY B 1 100 ? 0.075 -16.219 -0.335 1 94.88 100 GLY B O 1
ATOM 1782 N N . GLY B 1 101 ? 2.002 -15.422 -1.116 1 97.62 101 GLY B N 1
ATOM 1783 C CA . GLY B 1 101 ? 2.385 -14.789 0.138 1 97.62 101 GLY B CA 1
ATOM 1784 C C . GLY B 1 101 ? 1.425 -13.703 0.578 1 97.62 101 GLY B C 1
ATOM 1785 O O . GLY B 1 101 ? 0.454 -13.406 -0.121 1 97.62 101 GLY B O 1
ATOM 1786 N N . TYR B 1 102 ? 1.753 -13.133 1.771 1 98.56 102 TYR B N 1
ATOM 1787 C CA . TYR B 1 102 ? 0.753 -12.227 2.318 1 98.56 102 TYR B CA 1
ATOM 1788 C C . TYR B 1 102 ? 1.217 -10.773 2.207 1 98.56 102 TYR B C 1
ATOM 1790 O O . TYR B 1 102 ? 0.642 -9.883 2.836 1 98.56 102 TYR B O 1
ATOM 1798 N N . GLU B 1 103 ? 2.189 -10.453 1.423 1 98.62 103 GLU B N 1
ATOM 1799 C CA . GLU B 1 103 ? 2.688 -9.086 1.293 1 98.62 103 GLU B CA 1
ATOM 1800 C C . GLU B 1 103 ? 1.603 -8.148 0.77 1 98.62 103 GLU B C 1
ATOM 1802 O O . GLU B 1 103 ? 1.433 -7.043 1.281 1 98.62 103 GLU B O 1
ATOM 1807 N N . LEU B 1 104 ? 0.85 -8.625 -0.252 1 98.69 104 LEU B N 1
ATOM 1808 C CA . LEU B 1 104 ? -0.142 -7.738 -0.851 1 98.69 104 LEU B CA 1
ATOM 1809 C C . LEU B 1 104 ? -1.243 -7.402 0.149 1 98.69 104 LEU B C 1
ATOM 1811 O O . LEU B 1 104 ? -1.557 -6.227 0.361 1 98.69 104 LEU B O 1
ATOM 1815 N N . VAL B 1 105 ? -1.811 -8.43 0.78 1 98.81 105 VAL B N 1
ATOM 1816 C CA . VAL B 1 105 ? -2.941 -8.172 1.665 1 98.81 105 VAL B CA 1
ATOM 1817 C C . VAL B 1 105 ? -2.469 -7.406 2.898 1 98.81 105 VAL B C 1
ATOM 1819 O O . VAL B 1 105 ? -3.209 -6.59 3.453 1 98.81 105 VAL B O 1
ATOM 1822 N N . LEU B 1 106 ? -1.219 -7.602 3.295 1 98.94 106 LEU B N 1
ATOM 1823 C CA . LEU B 1 106 ? -0.636 -6.812 4.375 1 98.94 106 LEU B CA 1
ATOM 1824 C C . LEU B 1 106 ? -0.591 -5.332 4.008 1 98.94 106 LEU B C 1
ATOM 1826 O O . LEU B 1 106 ? -1.09 -4.488 4.754 1 98.94 106 LEU B O 1
ATOM 1830 N N . VAL B 1 107 ? -0.023 -5.035 2.889 1 98.94 107 VAL B N 1
ATOM 1831 C CA . VAL B 1 107 ? 0.166 -3.641 2.502 1 98.94 107 VAL B CA 1
ATOM 1832 C C . VAL B 1 107 ? -1.189 -2.992 2.227 1 98.94 107 VAL B C 1
ATOM 1834 O O . VAL B 1 107 ? -1.409 -1.828 2.568 1 98.94 107 VAL B O 1
ATOM 1837 N N . LEU B 1 108 ? -2.082 -3.746 1.599 1 98.94 108 LEU B N 1
ATOM 1838 C CA . LEU B 1 108 ? -3.414 -3.207 1.346 1 98.94 108 LEU B CA 1
ATOM 1839 C C . LEU B 1 108 ? -4.109 -2.846 2.654 1 98.94 108 LEU B C 1
ATOM 1841 O O . LEU B 1 108 ? -4.758 -1.801 2.748 1 98.94 108 LEU B O 1
ATOM 1845 N N . ALA B 1 109 ? -3.979 -3.682 3.656 1 98.94 109 ALA B N 1
ATOM 1846 C CA . ALA B 1 109 ? -4.613 -3.438 4.949 1 98.94 109 ALA B CA 1
ATOM 1847 C C . ALA B 1 109 ? -4.047 -2.186 5.613 1 98.94 109 ALA B C 1
ATOM 1849 O O . ALA B 1 109 ? -4.793 -1.267 5.957 1 98.94 109 ALA B O 1
ATOM 1850 N N . VAL B 1 110 ? -2.76 -2.131 5.691 1 98.94 110 VAL B N 1
ATOM 1851 C CA . VAL B 1 110 ? -2.17 -1.08 6.512 1 98.94 110 VAL B CA 1
ATOM 1852 C C . VAL B 1 110 ? -2.131 0.229 5.73 1 98.94 110 VAL B C 1
ATOM 1854 O O . VAL B 1 110 ? -2.266 1.311 6.309 1 98.94 110 VAL B O 1
ATOM 1857 N N . ALA B 1 111 ? -1.905 0.163 4.406 1 98.94 111 ALA B N 1
ATOM 1858 C CA . ALA B 1 111 ? -2.004 1.378 3.602 1 98.94 111 ALA B CA 1
ATOM 1859 C C . ALA B 1 111 ? -3.443 1.882 3.543 1 98.94 111 ALA B C 1
ATOM 1861 O O . ALA B 1 111 ? -3.689 3.088 3.623 1 98.94 111 ALA B O 1
ATOM 1862 N N . GLY B 1 112 ? -4.395 0.97 3.354 1 98.94 112 GLY B N 1
ATOM 1863 C CA . GLY B 1 112 ? -5.793 1.368 3.406 1 98.94 112 GLY B CA 1
ATOM 1864 C C . GLY B 1 112 ? -6.168 2.059 4.703 1 98.94 112 GLY B C 1
ATOM 1865 O O . GLY B 1 112 ? -6.871 3.07 4.695 1 98.94 112 GLY B O 1
ATOM 1866 N N . LEU B 1 113 ? -5.703 1.504 5.758 1 98.94 113 LEU B N 1
ATOM 1867 C CA . LEU B 1 113 ? -5.965 2.076 7.074 1 98.94 113 LEU B CA 1
ATOM 1868 C C . LEU B 1 113 ? -5.312 3.449 7.211 1 98.94 113 LEU B C 1
ATOM 1870 O O . LEU B 1 113 ? -5.957 4.402 7.66 1 98.94 113 LEU B O 1
ATOM 1874 N N . ALA B 1 114 ? -4.047 3.541 6.867 1 98.94 114 ALA B N 1
ATOM 1875 C CA . ALA B 1 114 ? -3.289 4.785 6.977 1 98.94 114 ALA B CA 1
ATOM 1876 C C . ALA B 1 114 ? -3.924 5.887 6.133 1 98.94 114 ALA B C 1
ATOM 1878 O O . ALA B 1 114 ? -4.148 7 6.621 1 98.94 114 ALA B O 1
ATOM 1879 N N . LEU B 1 115 ? -4.246 5.578 4.922 1 98.88 115 LEU B N 1
ATOM 1880 C CA . LEU B 1 115 ? -4.824 6.559 4.008 1 98.88 115 LEU B CA 1
ATOM 1881 C C . LEU B 1 115 ? -6.266 6.879 4.391 1 98.88 115 LEU B C 1
ATOM 1883 O O . LEU B 1 115 ? -6.727 8.008 4.207 1 98.88 115 LEU B O 1
ATOM 1887 N N . GLY B 1 116 ? -6.918 5.879 4.871 1 98.75 116 GLY B N 1
ATOM 1888 C CA . GLY B 1 116 ? -8.289 6.09 5.305 1 98.75 116 GLY B CA 1
ATOM 1889 C C . GLY B 1 116 ? -8.422 7.137 6.395 1 98.75 116 GLY B C 1
ATOM 1890 O O . GLY B 1 116 ? -9.312 7.988 6.34 1 98.75 116 GLY B O 1
ATOM 1891 N N . PHE B 1 117 ? -7.527 7.109 7.305 1 98.31 117 PHE B N 1
ATOM 1892 C CA . PHE B 1 117 ? -7.59 8.039 8.43 1 98.31 117 PHE B CA 1
ATOM 1893 C C . PHE B 1 117 ? -6.824 9.32 8.117 1 98.31 117 PHE B C 1
ATOM 1895 O O . PHE B 1 117 ? -6.785 10.242 8.938 1 98.31 117 PHE B O 1
ATOM 1902 N N . ASN B 1 118 ? -6.168 9.336 6.992 1 98.06 118 ASN B N 1
ATOM 1903 C CA . ASN B 1 118 ? -5.379 10.469 6.527 1 98.06 118 ASN B CA 1
ATOM 1904 C C . ASN B 1 118 ? -5.629 10.758 5.047 1 98.06 118 ASN B C 1
ATOM 1906 O O . ASN B 1 118 ? -4.688 10.812 4.254 1 98.06 118 ASN B O 1
ATOM 1910 N N . ALA B 1 119 ? -6.844 11.078 4.77 1 97.75 119 ALA B N 1
ATOM 1911 C CA . ALA B 1 119 ? -7.309 11.102 3.387 1 97.75 119 ALA B CA 1
ATOM 1912 C C . ALA B 1 119 ? -6.801 12.344 2.66 1 97.75 119 ALA B C 1
ATOM 1914 O O . ALA B 1 119 ? -6.762 12.375 1.427 1 97.75 119 ALA B O 1
ATOM 1915 N N . GLY B 1 120 ? -6.461 13.367 3.338 1 96.06 120 GLY B N 1
ATOM 1916 C CA . GLY B 1 120 ? -5.906 14.57 2.734 1 96.06 120 GLY B CA 1
ATOM 1917 C C . GLY B 1 120 ? -6.965 15.57 2.318 1 96.06 120 GLY B C 1
ATOM 1918 O O . GLY B 1 120 ? -8.164 15.328 2.479 1 96.06 120 GLY B O 1
ATOM 1919 N N . LYS B 1 121 ? -6.535 16.688 1.762 1 96.12 121 LYS B N 1
ATOM 1920 C CA . LYS B 1 121 ? -7.43 17.781 1.4 1 96.12 121 LYS B CA 1
ATOM 1921 C C . LYS B 1 121 ? -8.18 17.484 0.106 1 96.12 121 LYS B C 1
ATOM 1923 O O . LYS B 1 121 ? -9.25 18.047 -0.145 1 96.12 121 LYS B O 1
ATOM 1928 N N . LEU B 1 122 ? -7.559 16.672 -0.681 1 97.5 122 LEU B N 1
ATOM 1929 C CA . LEU B 1 122 ? -8.227 16.25 -1.908 1 97.5 122 LEU B CA 1
ATOM 1930 C C . LEU B 1 122 ? -9.148 15.062 -1.648 1 97.5 122 LEU B C 1
ATOM 1932 O O . LEU B 1 122 ? -8.961 13.992 -2.23 1 97.5 122 LEU B O 1
ATOM 1936 N N . SER B 1 123 ? -10.102 15.258 -0.795 1 98.06 123 SER B N 1
ATOM 1937 C CA . SER B 1 123 ? -11.055 14.234 -0.384 1 98.06 123 SER B CA 1
ATOM 1938 C C . SER B 1 123 ? -12.422 14.852 -0.079 1 98.06 123 SER B C 1
ATOM 1940 O O . SER B 1 123 ? -12.5 15.984 0.388 1 98.06 123 SER B O 1
ATOM 1942 N N . LEU B 1 124 ? -13.453 14.172 -0.341 1 98.19 124 LEU B N 1
ATOM 1943 C CA . LEU B 1 124 ? -14.789 14.641 0.001 1 98.19 124 LEU B CA 1
ATOM 1944 C C . LEU B 1 124 ? -14.953 14.766 1.513 1 98.19 124 LEU B C 1
ATOM 1946 O O . LEU B 1 124 ? -15.688 15.633 1.994 1 98.19 124 LEU B O 1
ATOM 1950 N N . ASP B 1 125 ? -14.273 13.914 2.223 1 96.81 125 ASP B N 1
ATOM 1951 C CA . ASP B 1 125 ? -14.289 14.039 3.676 1 96.81 125 ASP B CA 1
ATOM 1952 C C . ASP B 1 125 ? -13.812 15.43 4.109 1 96.81 125 ASP B C 1
ATOM 1954 O O . ASP B 1 125 ? -14.383 16.031 5.02 1 96.81 125 ASP B O 1
ATOM 1958 N N . HIS B 1 126 ? -12.719 15.891 3.488 1 95.06 126 HIS B N 1
ATOM 1959 C CA . HIS B 1 126 ? -12.172 17.203 3.83 1 95.06 126 HIS B CA 1
ATOM 1960 C C . HIS B 1 126 ? -13.148 18.312 3.465 1 95.06 126 HIS B C 1
ATOM 1962 O O . HIS B 1 126 ? -13.336 19.25 4.234 1 95.06 126 HIS B O 1
ATOM 1968 N N . VAL B 1 127 ? -13.727 18.156 2.291 1 93.62 127 VAL B N 1
ATOM 1969 C CA . VAL B 1 127 ? -14.633 19.188 1.783 1 93.62 127 VAL B CA 1
ATOM 1970 C C . VAL B 1 127 ? -15.891 19.234 2.645 1 93.62 127 VAL B C 1
ATOM 1972 O O . VAL B 1 127 ? -16.391 20.312 2.98 1 93.62 127 VAL B O 1
ATOM 1975 N N . LEU B 1 128 ? -16.328 18.172 3.004 1 93.62 128 LEU B N 1
ATOM 1976 C CA . LEU B 1 128 ? -17.625 18.094 3.662 1 93.62 128 LEU B CA 1
ATOM 1977 C C . LEU B 1 128 ? -17.484 18.266 5.172 1 93.62 128 LEU B C 1
ATOM 1979 O O . LEU B 1 128 ? -18.359 18.844 5.816 1 93.62 128 LEU B O 1
ATOM 1983 N N . PHE B 1 129 ? -16.359 17.766 5.652 1 87.81 129 PHE B N 1
ATOM 1984 C CA . PHE B 1 129 ? -16.266 17.719 7.109 1 87.81 129 PHE B CA 1
ATOM 1985 C C . PHE B 1 129 ? -15.078 18.547 7.598 1 87.81 129 PHE B C 1
ATOM 1987 O O . PHE B 1 129 ? -14.906 18.734 8.805 1 87.81 129 PHE B O 1
ATOM 1994 N N . GLY B 1 130 ? -14.156 18.797 6.703 1 74.62 130 GLY B N 1
ATOM 1995 C CA . GLY B 1 130 ? -12.914 19.453 7.07 1 74.62 130 GLY B CA 1
ATOM 1996 C C . GLY B 1 130 ? -13.133 20.812 7.707 1 74.62 130 GLY B C 1
ATOM 1997 O O . GLY B 1 130 ? -12.453 21.172 8.672 1 74.62 130 GLY B O 1
ATOM 1998 N N . ARG B 1 131 ? -13.961 21.516 7.102 1 64.94 131 ARG B N 1
ATOM 1999 C CA . ARG B 1 131 ? -14.242 22.859 7.613 1 64.94 131 ARG B CA 1
ATOM 2000 C C . ARG B 1 131 ? -14.75 22.797 9.047 1 64.94 131 ARG B C 1
ATOM 2002 O O . ARG B 1 131 ? -14.375 23.625 9.883 1 64.94 131 ARG B O 1
ATOM 2009 N N . LYS B 1 132 ? -15.469 21.859 9.312 1 64.5 132 LYS B N 1
ATOM 2010 C CA . LYS B 1 132 ? -16.031 21.766 10.656 1 64.5 132 LYS B CA 1
ATOM 2011 C C . LYS B 1 132 ? -14.953 21.406 11.68 1 64.5 132 LYS B C 1
ATOM 2013 O O . LYS B 1 132 ? -14.953 21.938 12.797 1 64.5 132 LYS B O 1
ATOM 2018 N N . ARG B 1 133 ? -14.008 20.672 11.227 1 62.22 133 ARG B N 1
ATOM 2019 C CA . ARG B 1 133 ? -12.93 20.266 12.125 1 62.22 133 ARG B CA 1
ATOM 2020 C C . ARG B 1 133 ? -11.977 21.438 12.391 1 62.22 133 ARG B C 1
ATOM 2022 O O . ARG B 1 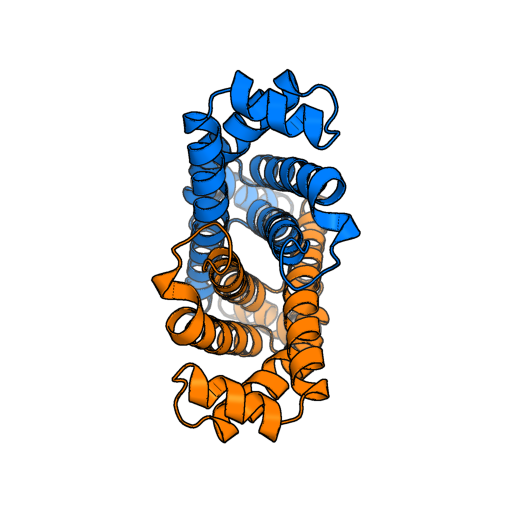133 ? -11.555 21.641 13.531 1 62.22 133 ARG B O 1
ATOM 2029 N N . GLU B 1 134 ? -11.664 22.094 11.32 1 61.28 134 GLU B N 1
ATOM 2030 C CA . GLU B 1 134 ? -10.82 23.266 11.477 1 61.28 134 GLU B CA 1
ATOM 2031 C C . GLU B 1 134 ? -11.484 24.328 12.359 1 61.28 134 GLU B C 1
ATOM 2033 O O . GLU B 1 134 ? -10.82 24.953 13.188 1 61.28 134 GLU B O 1
ATOM 2038 N N . ALA B 1 135 ? -12.789 24.516 12.172 1 62.22 135 ALA B N 1
ATOM 2039 C CA . ALA B 1 135 ? -13.539 25.469 12.977 1 62.22 135 ALA B CA 1
ATOM 2040 C C . ALA B 1 135 ? -13.555 25.062 14.445 1 62.22 135 ALA B C 1
ATOM 2042 O O . ALA B 1 135 ? -13.398 25.891 15.336 1 62.22 135 ALA B O 1
ATOM 2043 N N . LYS B 1 136 ? -13.688 23.875 14.695 1 62.84 136 LYS B N 1
ATOM 2044 C CA . LYS B 1 136 ? -13.719 23.359 16.062 1 62.84 136 LYS B CA 1
ATOM 2045 C C . LYS B 1 136 ? -12.352 23.484 16.734 1 62.84 136 LYS B C 1
ATOM 2047 O O . LYS B 1 136 ? -12.258 23.812 17.922 1 62.84 136 LYS B O 1
ATOM 2052 N N . GLN B 1 137 ? -11.281 23.281 16.016 1 59.84 137 GLN B N 1
ATOM 2053 C CA . GLN B 1 137 ? -9.93 23.406 16.547 1 59.84 137 GLN B CA 1
ATOM 2054 C C . GLN B 1 137 ? -9.625 24.859 16.906 1 59.84 137 GLN B C 1
ATOM 2056 O O . GLN B 1 137 ? -8.969 25.125 17.906 1 59.84 137 GLN B O 1
ATOM 2061 N N . LEU B 1 138 ? -10.156 25.781 16.109 1 63.31 138 LEU B N 1
ATOM 2062 C CA . LEU B 1 138 ? -9.992 27.219 16.359 1 63.31 138 LEU B CA 1
ATOM 2063 C C . LEU B 1 138 ? -10.805 27.656 17.578 1 63.31 138 LEU B C 1
ATOM 2065 O O . LEU B 1 138 ? -10.367 28.516 18.344 1 63.31 138 LEU B O 1
ATOM 2069 N N . GLN B 1 139 ? -11.844 27.016 17.812 1 67.19 139 GLN B N 1
ATOM 2070 C CA . GLN B 1 139 ? -12.688 27.344 18.953 1 67.19 139 GLN B CA 1
ATOM 2071 C C . GLN B 1 139 ? -12.109 26.75 20.234 1 67.19 139 GLN B C 1
ATOM 2073 O O . GLN B 1 139 ? -12.242 27.344 21.312 1 67.19 139 GLN B O 1
ATOM 2078 N N . ASP B 1 140 ? -11.516 25.641 20.078 1 60.91 140 ASP B N 1
ATOM 2079 C CA . ASP B 1 140 ? -10.992 24.953 21.25 1 60.91 140 ASP B CA 1
ATOM 2080 C C . ASP B 1 140 ? -9.625 25.516 21.641 1 60.91 140 ASP B C 1
ATOM 2082 O O . ASP B 1 140 ? -9.125 25.234 22.734 1 60.91 140 ASP B O 1
ATOM 2086 N N . ALA B 1 141 ? -8.938 26.297 20.812 1 58.94 141 ALA B N 1
ATOM 2087 C CA . ALA B 1 141 ? -7.695 26.984 21.125 1 58.94 141 ALA B CA 1
ATOM 2088 C C . ALA B 1 141 ? -7.969 28.344 21.781 1 58.94 141 ALA B C 1
ATOM 2090 O O . ALA B 1 141 ? -8.992 28.969 21.5 1 58.94 141 ALA B O 1
#

Nearest PDB structures (foldseek):
  1yo7-assembly2_B  TM=3.951E-01  e=5.536E+00  Escherichia coli
  8jgf-assembly1_R  TM=2.715E-01  e=5.536E+00  Homo sapiens
  1yo7-assembly2_B  TM=3.951E-01  e=5.536E+00  Escherichia coli
  8jgf-assembly1_R  TM=2.717E-01  e=5.536E+00  Homo sapiens

pLDDT: mean 94.38, std 11.22, range [43.94, 99.0]

Foldseek 3Di:
DVQVVVLVVLLVLLLVLLVVLQVVLVVLVVCPLVSQLVVLVVLPNPPSSVLSVLSNCLSNVVSVLSNQAHLQQVSLQSLQVNLVSCCVRFAVVVDQDDPSHSVVSVCSNVSSNVSSVVVHCSHVCCVVCVVVVVVVVVVVD/DVQVVVLVVLLVLLLVLLVVLQVVLVVLVVCPLVSQLVVLVVLPNPPSSVLSVLSNCLSNVVSVLSNQAHLQQVSLQSLQVNLVSCCVRFAVVVDQDDPSHSVVSVCSNVSSNVSSVVVHCSHVCCVVCVVVVVVVVVVVD

InterPro domains:
  IPR032808 DoxX family [PF07681] (9-91)
  IPR051907 DoxX-like inner membrane-associated oxidoreductase [PTHR33452] (3-139)

Sequence (282 aa):
MFARFKDVALLLGRIGVGVVFLAHGLQKWDNGIDGTAKFFEQTGIPLPTLAAIFAIAVEIVGAILFIVGFLTPLVGLGFVVVSVGALLSVHLDNGLTGQGGYELVLVLAVAGLALGFNAGKLSLDHVLFGRKREAKQLQDAMFARFKDVALLLGRIGVGVVFLAHGLQKWDNGIDGTAKFFEQTGIPLPTLAAIFAIAVEIVGAILFIVGFLTPLVGLGFVVVSVGALLSVHLDNGLTGQGGYELVLVLAVAGLALGFNAGKLSLDHVLFGRKREAKQLQDA

Organism: Amycolatopsis orientalis (NCBI:txid31958)

Solvent-accessible surface area (backbone atoms only — not comparable to full-atom values): 12948 Å² total; per-residue (Å²): 113,74,60,58,49,34,28,50,28,27,38,46,20,31,38,42,47,18,52,51,38,26,54,54,13,50,54,37,55,74,51,28,59,65,52,38,13,52,52,30,48,75,41,63,41,71,62,22,56,61,46,29,51,48,42,35,44,40,18,39,58,30,16,54,30,33,47,57,18,40,63,21,48,62,34,10,52,46,41,29,52,50,22,51,52,46,30,73,42,69,8,56,92,45,40,55,66,69,83,62,22,28,47,53,42,46,31,46,18,28,38,33,33,17,39,18,57,47,43,42,71,67,15,45,41,31,69,74,46,36,61,58,51,55,51,48,53,59,65,72,96,113,73,62,59,51,34,28,50,28,27,38,46,20,30,38,41,48,18,50,50,39,27,54,53,14,49,55,38,54,74,51,28,57,65,51,38,14,50,54,30,46,75,42,65,41,71,63,22,57,61,45,27,53,48,42,35,44,40,18,38,57,28,16,54,30,34,47,56,18,39,63,21,48,62,34,10,52,46,41,29,52,49,23,50,52,44,29,73,42,69,9,56,90,45,39,53,68,68,84,62,22,29,48,52,40,45,33,45,17,30,37,33,34,18,40,18,56,48,43,42,71,68,14,46,42,30,69,73,46,34,60,58,49,55,52,50,53,60,66,72,98